Protein AF-R9M9X1-F1 (afdb_monomer_lite)

Structure (mmCIF, N/CA/C/O backbone):
data_AF-R9M9X1-F1
#
_entry.id   AF-R9M9X1-F1
#
loop_
_atom_site.group_PDB
_atom_site.id
_atom_site.type_symbol
_atom_site.label_atom_id
_atom_site.label_alt_id
_atom_site.label_comp_id
_atom_site.label_asym_id
_atom_site.label_entity_id
_atom_site.label_seq_id
_atom_site.pdbx_PDB_ins_code
_atom_site.Cartn_x
_atom_site.Cartn_y
_atom_site.Cartn_z
_atom_site.occupancy
_atom_site.B_iso_or_equiv
_atom_site.auth_seq_id
_atom_site.auth_comp_id
_atom_site.auth_asym_id
_atom_site.auth_atom_id
_atom_site.pdbx_PDB_model_num
ATOM 1 N N . MET A 1 1 ? -20.489 19.325 13.858 1.00 59.62 1 MET A N 1
ATOM 2 C CA . MET A 1 1 ? -19.144 18.899 13.425 1.00 59.62 1 MET A CA 1
ATOM 3 C C . MET A 1 1 ? -18.858 19.552 12.095 1.00 59.62 1 MET A C 1
ATOM 5 O O . MET A 1 1 ? -19.660 19.401 11.181 1.00 59.62 1 MET A O 1
ATOM 9 N N . GLU A 1 2 ? -17.776 20.316 12.017 1.00 67.81 2 GLU A N 1
ATOM 10 C CA . GLU A 1 2 ? -17.268 20.846 10.753 1.00 67.81 2 GLU A CA 1
ATOM 11 C C . GLU A 1 2 ? -16.714 19.679 9.925 1.00 67.81 2 GLU A C 1
ATOM 13 O O . GLU A 1 2 ? -16.041 18.799 10.469 1.00 67.81 2 GLU A O 1
ATOM 18 N N . LYS A 1 3 ? -17.089 19.607 8.645 1.00 74.56 3 LYS A N 1
ATOM 19 C CA . LYS A 1 3 ? -16.650 18.543 7.739 1.00 74.56 3 LYS A CA 1
ATOM 20 C C . LYS A 1 3 ? -15.363 18.997 7.070 1.00 74.56 3 LYS A C 1
ATOM 22 O O . LYS A 1 3 ? -15.379 19.964 6.313 1.00 74.56 3 LYS A O 1
ATOM 27 N N . HIS A 1 4 ? -14.284 18.279 7.324 1.00 80.44 4 HIS A N 1
ATOM 28 C CA . HIS A 1 4 ? -13.005 18.515 6.680 1.00 80.44 4 HIS A CA 1
ATOM 29 C C . HIS A 1 4 ? -12.882 17.590 5.469 1.00 80.44 4 HIS A C 1
ATOM 31 O O . HIS A 1 4 ? -13.243 16.415 5.526 1.00 80.44 4 HIS A O 1
ATOM 37 N N . SER A 1 5 ? -12.401 18.118 4.346 1.00 84.38 5 SER A N 1
ATOM 38 C CA . SER A 1 5 ? -12.139 17.285 3.174 1.00 84.38 5 SER A CA 1
ATOM 39 C C . SER A 1 5 ? -10.801 16.581 3.355 1.00 84.38 5 SER A C 1
ATOM 41 O O . SER A 1 5 ? -9.765 17.239 3.345 1.00 84.38 5 SER A O 1
ATOM 43 N N . ILE A 1 6 ? -10.823 15.255 3.476 1.00 92.06 6 ILE A N 1
ATOM 44 C CA . ILE A 1 6 ? -9.604 14.443 3.463 1.00 92.06 6 ILE A CA 1
ATOM 45 C C . ILE A 1 6 ? -9.018 14.493 2.051 1.00 92.06 6 ILE A C 1
ATOM 47 O O . ILE A 1 6 ? -9.713 14.215 1.070 1.00 92.06 6 ILE A O 1
ATOM 51 N N . ILE A 1 7 ? -7.748 14.866 1.942 1.00 94.94 7 ILE A N 1
ATOM 52 C CA . ILE A 1 7 ? -7.011 14.882 0.683 1.00 94.94 7 ILE A CA 1
ATOM 53 C C . ILE A 1 7 ? -6.526 13.458 0.427 1.00 94.94 7 ILE A C 1
ATOM 55 O O . ILE A 1 7 ? -5.847 12.862 1.264 1.00 94.94 7 ILE A O 1
ATOM 59 N N . ILE A 1 8 ? -6.879 12.914 -0.734 1.00 96.00 8 ILE A N 1
ATOM 60 C CA . ILE A 1 8 ? -6.506 11.565 -1.161 1.00 96.00 8 ILE A CA 1
ATOM 61 C C . ILE A 1 8 ? -5.932 11.598 -2.585 1.00 96.00 8 ILE A C 1
ATOM 63 O O . ILE A 1 8 ? -6.288 12.500 -3.352 1.00 96.00 8 ILE A O 1
ATOM 67 N N . PRO A 1 9 ? -5.101 10.616 -2.983 1.00 95.69 9 PRO A N 1
ATOM 68 C CA . PRO A 1 9 ? -4.742 10.422 -4.382 1.00 95.69 9 PRO A CA 1
ATOM 69 C C . PRO A 1 9 ? -5.995 10.302 -5.259 1.00 95.69 9 PRO A C 1
ATOM 71 O O . PRO A 1 9 ? -6.902 9.513 -4.968 1.00 95.69 9 PRO A O 1
ATOM 74 N N . LYS A 1 10 ? -6.066 11.085 -6.340 1.00 94.19 10 LYS A N 1
ATOM 75 C CA . LYS A 1 10 ? -7.182 10.999 -7.294 1.00 94.19 10 LYS A CA 1
ATOM 76 C C . LYS A 1 10 ? -7.096 9.683 -8.068 1.00 94.19 10 LYS A C 1
ATOM 78 O O . LYS A 1 10 ? -6.011 9.269 -8.466 1.00 94.19 10 LYS A O 1
ATOM 83 N N . ASN A 1 11 ? -8.246 9.066 -8.337 1.00 93.38 11 ASN A N 1
ATOM 84 C CA . ASN A 1 11 ? -8.324 7.909 -9.226 1.00 93.38 11 ASN A CA 1
ATOM 85 C C . ASN A 1 11 ? -8.245 8.362 -10.692 1.00 93.38 11 ASN A C 1
ATOM 87 O O . ASN A 1 11 ? -9.257 8.450 -11.384 1.00 93.38 11 ASN A O 1
ATOM 91 N N . ASP A 1 12 ? -7.043 8.707 -11.142 1.00 88.88 12 ASP A N 1
ATOM 92 C CA . ASP A 1 12 ? -6.764 9.024 -12.540 1.00 88.88 12 ASP A CA 1
ATOM 93 C C . ASP A 1 12 ? -6.192 7.777 -13.222 1.00 88.88 12 ASP A C 1
ATOM 95 O O . ASP A 1 12 ? -5.155 7.263 -12.806 1.00 88.88 12 ASP A O 1
ATOM 99 N N . SER A 1 13 ? -6.904 7.230 -14.208 1.00 84.38 13 SER A N 1
ATOM 100 C CA . SER A 1 13 ? -6.489 6.042 -14.971 1.00 84.38 13 SER A CA 1
ATOM 101 C C . SER A 1 13 ? -5.720 6.376 -16.250 1.00 84.38 13 SER A C 1
ATOM 103 O O . SER A 1 13 ? -5.459 5.484 -17.053 1.00 84.38 13 SER A O 1
ATOM 105 N N . SER A 1 14 ? -5.415 7.652 -16.485 1.00 89.38 14 SER A N 1
ATOM 106 C CA . SER A 1 14 ? -4.590 8.096 -17.606 1.00 89.38 14 SER A CA 1
ATOM 107 C C . SER A 1 14 ? -3.099 8.028 -17.268 1.00 89.38 14 SER A C 1
ATOM 109 O O . SER A 1 14 ? -2.703 7.754 -16.136 1.00 89.38 14 SER A O 1
ATOM 111 N N . GLU A 1 15 ? -2.249 8.366 -18.239 1.00 85.50 15 GLU A N 1
ATOM 112 C CA . GLU A 1 15 ? -0.800 8.490 -18.024 1.00 85.50 15 GLU A CA 1
ATOM 113 C C . GLU A 1 15 ? -0.420 9.586 -17.003 1.00 85.50 15 GLU A C 1
ATOM 115 O O . GLU A 1 15 ? 0.727 9.649 -16.561 1.00 85.50 15 GLU A O 1
ATOM 120 N N . ARG A 1 16 ? -1.375 10.437 -16.595 1.00 90.50 16 ARG A N 1
ATOM 121 C CA . ARG A 1 16 ? -1.182 11.518 -15.616 1.00 90.50 16 ARG A CA 1
ATOM 122 C C . ARG A 1 16 ? -1.380 11.083 -14.164 1.00 90.50 16 ARG A C 1
ATOM 124 O O . ARG A 1 16 ? -1.256 11.913 -13.266 1.00 90.50 16 ARG A O 1
ATOM 131 N N . TRP A 1 17 ? -1.644 9.802 -13.896 1.00 94.25 17 TRP A N 1
ATOM 132 C CA . TRP A 1 17 ? -1.888 9.310 -12.534 1.00 94.25 17 TRP A CA 1
ATOM 133 C C . TRP A 1 17 ? -0.778 9.670 -11.544 1.00 94.25 17 TRP A C 1
ATOM 135 O O . TRP A 1 17 ? -1.048 9.970 -10.383 1.00 94.25 17 TRP A O 1
ATOM 145 N N . ILE A 1 18 ? 0.472 9.681 -12.007 1.00 94.88 18 ILE A N 1
ATOM 146 C CA . ILE A 1 18 ? 1.620 10.024 -11.173 1.00 94.88 18 ILE A CA 1
ATOM 147 C C . ILE A 1 18 ? 1.668 11.519 -10.855 1.00 94.88 18 ILE A C 1
ATOM 149 O O . ILE A 1 18 ? 2.062 11.879 -9.756 1.00 94.88 18 ILE A O 1
ATOM 153 N N . GLU A 1 19 ? 1.200 12.386 -11.758 1.00 95.25 19 GLU A N 1
ATOM 154 C CA . GLU A 1 19 ? 1.041 13.819 -11.480 1.00 95.25 19 GLU A CA 1
ATOM 155 C C . GLU A 1 19 ? -0.046 14.025 -10.421 1.00 95.25 19 GLU A C 1
ATOM 157 O O . GLU A 1 19 ? 0.137 14.788 -9.479 1.00 95.25 19 GLU A O 1
ATOM 162 N N . ALA A 1 20 ? -1.157 13.289 -10.520 1.00 95.12 20 ALA A N 1
ATOM 163 C CA . ALA A 1 20 ? -2.209 13.318 -9.507 1.00 95.12 20 ALA A CA 1
ATOM 164 C C . ALA A 1 20 ? -1.729 12.790 -8.139 1.00 95.12 20 ALA A C 1
ATOM 166 O O . ALA A 1 20 ? -2.169 13.275 -7.093 1.00 95.12 20 ALA A O 1
ATOM 167 N N . LEU A 1 21 ? -0.818 11.813 -8.133 1.00 96.56 21 LEU A N 1
ATOM 168 C CA . LEU A 1 21 ? -0.158 11.346 -6.917 1.00 96.56 21 LEU A CA 1
ATOM 169 C C . LEU A 1 21 ? 0.807 12.404 -6.356 1.00 96.56 21 LEU A C 1
ATOM 171 O O . LEU A 1 21 ? 0.802 12.655 -5.153 1.00 96.56 21 LEU A O 1
ATOM 175 N N . GLU A 1 22 ? 1.593 13.058 -7.211 1.00 95.81 22 GLU A N 1
ATOM 176 C CA . GLU A 1 22 ? 2.472 14.171 -6.832 1.00 95.81 22 GLU A CA 1
ATOM 177 C C . GLU A 1 22 ? 1.682 15.355 -6.265 1.00 95.81 22 GLU A C 1
ATOM 179 O O . GLU A 1 22 ? 2.122 15.950 -5.286 1.00 95.81 22 GLU A O 1
ATOM 184 N N . GLU A 1 23 ? 0.499 15.666 -6.805 1.00 96.06 23 GLU A N 1
ATOM 185 C CA . GLU A 1 23 ? -0.409 16.670 -6.236 1.00 96.06 23 GLU A CA 1
ATOM 186 C C . GLU A 1 23 ? -0.769 16.316 -4.784 1.00 96.06 23 GLU A C 1
ATOM 188 O O . GLU A 1 23 ? -0.593 17.149 -3.894 1.00 96.06 23 GLU A O 1
ATOM 193 N N . PHE A 1 24 ? -1.186 15.073 -4.516 1.00 96.62 24 PHE A N 1
ATOM 194 C CA . PHE A 1 24 ? -1.463 14.602 -3.152 1.00 96.62 24 PHE A CA 1
ATOM 195 C C . PHE A 1 24 ? -0.236 14.734 -2.231 1.00 96.62 24 PHE A C 1
ATOM 197 O O . PHE A 1 24 ? -0.345 15.277 -1.127 1.00 96.62 24 PHE A O 1
ATOM 204 N N . ILE A 1 25 ? 0.935 14.275 -2.684 1.00 95.75 25 ILE A N 1
ATOM 205 C CA . ILE A 1 25 ? 2.168 14.340 -1.888 1.00 95.75 25 ILE A CA 1
ATOM 206 C C . ILE A 1 25 ? 2.563 15.801 -1.646 1.00 95.75 25 ILE A C 1
ATOM 208 O O . ILE A 1 25 ? 2.907 16.156 -0.531 1.00 95.75 25 ILE A O 1
ATOM 212 N N . SER A 1 26 ? 2.431 16.693 -2.627 1.00 95.25 26 SER A N 1
ATOM 213 C CA . SER A 1 26 ? 2.775 18.112 -2.462 1.00 95.25 26 SER A CA 1
ATOM 214 C C . SER A 1 26 ? 1.931 18.825 -1.401 1.00 95.25 26 SER A C 1
ATOM 216 O O . SER A 1 26 ? 2.402 19.765 -0.764 1.00 95.25 26 SER A O 1
ATOM 218 N N . MET A 1 27 ? 0.697 18.362 -1.185 1.00 94.44 27 MET A N 1
ATOM 219 C CA . MET A 1 27 ? -0.204 18.919 -0.178 1.00 94.44 27 MET A CA 1
ATOM 220 C C . MET A 1 27 ? 0.057 18.366 1.228 1.00 94.44 27 MET A C 1
ATOM 222 O O . MET A 1 27 ? -0.388 18.976 2.198 1.00 94.44 27 MET A O 1
ATOM 226 N N . THR A 1 28 ? 0.736 17.222 1.352 1.00 92.88 28 THR A N 1
ATOM 227 C CA . THR A 1 28 ? 0.898 16.501 2.629 1.00 92.88 28 THR A CA 1
ATOM 228 C C . THR A 1 28 ? 2.348 16.391 3.094 1.00 92.88 28 THR A C 1
ATOM 230 O O . THR A 1 28 ? 2.602 16.466 4.292 1.00 92.88 28 THR A O 1
ATOM 233 N N . GLU A 1 29 ? 3.287 16.254 2.158 1.00 92.56 29 GLU A N 1
ATOM 234 C CA . GLU A 1 29 ? 4.732 16.179 2.362 1.00 92.56 29 GLU A CA 1
ATOM 235 C C . GLU A 1 29 ? 5.513 16.739 1.146 1.00 92.56 29 GLU A C 1
ATOM 237 O O . GLU A 1 29 ? 6.124 15.991 0.374 1.00 92.56 29 GLU A O 1
ATOM 242 N N . PRO A 1 30 ? 5.531 18.069 0.939 1.00 91.19 30 PRO A N 1
ATOM 243 C CA . PRO A 1 30 ? 6.174 18.673 -0.231 1.00 91.19 30 PRO A CA 1
ATOM 244 C C . PRO A 1 30 ? 7.692 18.459 -0.285 1.00 91.19 30 PRO A C 1
ATOM 246 O O . PRO A 1 30 ? 8.263 18.397 -1.373 1.00 91.19 30 PRO A O 1
ATOM 249 N N . GLU A 1 31 ? 8.359 18.341 0.866 1.00 91.75 31 GLU A N 1
ATOM 250 C CA . GLU A 1 31 ? 9.814 18.160 0.936 1.00 91.75 31 GLU A CA 1
ATOM 251 C C . GLU A 1 31 ? 10.264 16.822 0.336 1.00 91.75 31 GLU A C 1
ATOM 253 O O . GLU A 1 31 ? 11.318 16.762 -0.298 1.00 91.75 31 GLU A O 1
ATOM 258 N N . TRP A 1 32 ? 9.436 15.774 0.431 1.00 90.75 32 TRP A N 1
ATOM 259 C CA . TRP A 1 32 ? 9.752 14.453 -0.123 1.00 90.75 32 TRP A CA 1
ATOM 260 C C . TRP A 1 32 ? 9.929 14.484 -1.651 1.00 90.75 32 TRP A C 1
ATOM 262 O O . TRP A 1 32 ? 10.756 13.756 -2.199 1.00 90.75 32 TRP A O 1
ATOM 272 N N . LEU A 1 33 ? 9.216 15.376 -2.352 1.00 90.44 33 LEU A N 1
ATOM 273 C CA . LEU A 1 33 ? 9.312 15.514 -3.811 1.00 90.44 33 LEU A CA 1
ATOM 274 C C . LEU A 1 33 ? 10.545 16.298 -4.282 1.00 90.44 33 LEU A C 1
ATOM 276 O O . LEU A 1 33 ? 10.960 16.126 -5.428 1.00 90.44 33 LEU A O 1
ATOM 280 N N . GLN A 1 34 ? 11.152 17.142 -3.440 1.00 87.31 34 GLN A N 1
ATOM 281 C CA . GLN A 1 34 ? 12.202 18.084 -3.867 1.00 87.31 34 GLN A CA 1
ATOM 282 C C . GLN A 1 34 ? 13.476 17.397 -4.388 1.00 87.31 34 GLN A C 1
ATOM 284 O O . GLN A 1 34 ? 14.236 17.995 -5.150 1.00 87.31 34 GLN A O 1
ATOM 289 N N . GLY A 1 35 ? 13.706 16.139 -4.005 1.00 78.44 35 GLY A N 1
ATOM 290 C CA . GLY A 1 35 ? 14.851 15.341 -4.444 1.00 78.44 35 GLY A CA 1
ATOM 291 C C . GLY A 1 35 ? 14.579 14.414 -5.629 1.00 78.44 35 GLY A C 1
ATOM 292 O O . GLY A 1 35 ? 15.527 13.816 -6.135 1.00 78.44 35 GLY A O 1
ATOM 293 N N . MET A 1 36 ? 13.325 14.276 -6.074 1.00 88.88 36 MET A N 1
ATOM 294 C CA . MET A 1 36 ? 12.939 13.214 -7.004 1.00 88.88 36 MET A CA 1
ATOM 295 C C . MET A 1 36 ? 13.385 13.491 -8.443 1.00 88.88 36 MET A C 1
ATOM 297 O O . MET A 1 36 ? 13.198 14.586 -8.976 1.00 88.88 36 MET A O 1
ATOM 301 N N . LYS A 1 37 ? 13.963 12.474 -9.096 1.00 92.69 37 LYS A N 1
ATOM 302 C CA . LYS A 1 37 ? 14.466 12.551 -10.470 1.00 92.69 37 LYS A CA 1
ATOM 303 C C . LYS A 1 37 ? 13.967 11.395 -11.321 1.00 92.69 37 LYS A C 1
ATOM 305 O O . LYS A 1 37 ? 13.976 10.242 -10.901 1.00 92.69 37 LYS A O 1
ATOM 310 N N . GLY A 1 38 ? 13.623 11.711 -12.561 1.00 95.00 38 GLY A N 1
ATOM 311 C CA . GLY A 1 38 ? 13.271 10.737 -13.583 1.00 95.00 38 GLY A CA 1
ATOM 312 C C . GLY A 1 38 ? 14.485 10.087 -14.237 1.00 95.00 38 GLY A C 1
ATOM 313 O O . GLY A 1 38 ? 15.541 10.709 -14.374 1.00 95.00 38 GLY A O 1
ATOM 314 N N . ALA A 1 39 ? 14.326 8.846 -14.687 1.00 95.44 39 ALA A N 1
ATOM 315 C CA . ALA A 1 39 ? 15.301 8.179 -15.534 1.00 95.44 39 ALA A CA 1
ATOM 316 C C . ALA A 1 39 ? 15.288 8.763 -16.955 1.00 95.44 39 ALA A C 1
ATOM 318 O O . ALA A 1 39 ? 14.258 9.208 -17.467 1.00 95.44 39 ALA A O 1
ATOM 319 N N . SER A 1 40 ? 16.440 8.731 -17.630 1.00 94.94 40 SER A N 1
ATOM 320 C CA . SER A 1 40 ? 16.534 9.221 -19.006 1.00 94.94 40 SER A CA 1
ATOM 321 C C . SER A 1 40 ? 15.779 8.312 -19.986 1.00 94.94 40 SER A C 1
ATOM 323 O O . SER A 1 40 ? 15.733 7.092 -19.814 1.00 94.94 40 SER A O 1
ATOM 325 N N . ALA A 1 41 ? 15.268 8.877 -21.085 1.00 92.94 41 ALA A N 1
ATOM 326 C CA . ALA A 1 41 ? 14.617 8.097 -22.144 1.00 92.94 41 ALA A CA 1
ATOM 327 C C . ALA A 1 41 ? 15.535 7.005 -22.733 1.00 92.94 41 ALA A C 1
ATOM 329 O O . ALA A 1 41 ? 15.074 5.916 -23.082 1.00 92.94 41 ALA A O 1
ATOM 330 N N . LYS A 1 42 ? 16.849 7.273 -22.802 1.00 93.62 42 LYS A N 1
ATOM 331 C CA . LYS A 1 42 ? 17.860 6.298 -23.237 1.00 93.62 42 LYS A CA 1
ATOM 332 C C . LYS A 1 42 ? 17.936 5.112 -22.271 1.00 93.62 42 LYS A C 1
ATOM 334 O O . LYS A 1 42 ? 17.947 3.973 -22.729 1.00 93.62 42 LYS A O 1
ATOM 339 N N . THR A 1 43 ? 17.958 5.381 -20.966 1.00 92.88 43 THR A N 1
ATOM 340 C CA . THR A 1 43 ? 17.982 4.355 -19.911 1.00 92.88 43 THR A CA 1
ATOM 341 C C . THR A 1 43 ? 16.723 3.495 -19.967 1.00 92.88 43 THR A C 1
ATOM 343 O O . THR A 1 43 ? 16.815 2.275 -20.027 1.00 92.88 43 THR A O 1
ATOM 346 N N . ILE A 1 44 ? 15.546 4.116 -20.068 1.00 91.81 44 ILE A N 1
ATOM 347 C CA . ILE A 1 44 ? 14.267 3.393 -20.156 1.00 91.81 44 ILE A CA 1
ATOM 348 C C . ILE A 1 44 ? 14.211 2.520 -21.413 1.00 91.81 44 ILE A C 1
ATOM 350 O O . ILE A 1 44 ? 13.778 1.373 -21.357 1.00 91.81 44 ILE A O 1
ATOM 354 N N . THR A 1 45 ? 14.704 3.022 -22.548 1.00 90.44 45 THR A N 1
ATOM 355 C CA . THR A 1 45 ? 14.792 2.227 -23.783 1.00 90.44 45 THR A CA 1
ATOM 356 C C . THR A 1 45 ? 15.708 1.013 -23.613 1.00 90.44 45 THR A C 1
ATOM 358 O O . THR A 1 45 ? 15.413 -0.050 -24.155 1.00 90.44 45 THR A O 1
ATOM 361 N N . ALA A 1 46 ? 16.812 1.150 -22.872 1.00 89.69 46 ALA A N 1
ATOM 362 C CA . ALA A 1 46 ? 17.699 0.031 -22.565 1.00 89.69 46 ALA A CA 1
ATOM 363 C C . ALA A 1 46 ? 17.006 -1.009 -21.670 1.00 89.69 46 ALA A C 1
ATOM 365 O O . ALA A 1 46 ? 17.029 -2.184 -22.013 1.00 89.69 46 ALA A O 1
ATOM 366 N N . ILE A 1 47 ? 16.304 -0.577 -20.615 1.00 89.06 47 ILE A N 1
ATOM 367 C CA . ILE A 1 47 ? 15.523 -1.459 -19.725 1.00 89.06 47 ILE A CA 1
ATOM 368 C C . ILE A 1 47 ? 14.502 -2.254 -20.533 1.00 89.06 47 ILE A C 1
ATOM 370 O O . ILE A 1 47 ? 14.446 -3.475 -20.439 1.00 89.06 47 ILE A O 1
ATOM 374 N N . LYS A 1 48 ? 13.734 -1.571 -21.390 1.00 86.94 48 LYS A N 1
ATOM 375 C CA . LYS A 1 48 ? 12.732 -2.227 -22.239 1.00 86.94 48 LYS A CA 1
ATOM 376 C C . LYS A 1 48 ? 13.352 -3.306 -23.122 1.00 86.94 48 LYS A C 1
ATOM 378 O O . LYS A 1 48 ? 12.742 -4.350 -23.264 1.00 86.94 48 LYS A O 1
ATOM 383 N N . LYS A 1 49 ? 14.557 -3.086 -23.662 1.00 84.50 49 LYS A N 1
ATOM 384 C CA . LYS A 1 49 ? 15.287 -4.095 -24.450 1.00 84.50 49 LYS A CA 1
ATOM 385 C C . LYS A 1 49 ? 15.810 -5.255 -23.603 1.00 84.50 49 LYS A C 1
ATOM 387 O O . LYS A 1 49 ? 15.754 -6.385 -24.063 1.00 84.50 49 LYS A O 1
ATOM 392 N N . CYS A 1 50 ? 16.326 -4.988 -22.403 1.00 81.94 50 CYS A N 1
ATOM 393 C CA . CYS A 1 50 ? 16.812 -6.029 -21.490 1.00 81.94 50 CYS A CA 1
ATOM 394 C C . CYS A 1 50 ? 15.702 -7.013 -21.104 1.00 81.94 50 CYS A C 1
ATOM 396 O O . CYS A 1 50 ? 15.961 -8.204 -20.973 1.00 81.94 50 CYS A O 1
ATOM 398 N N . TYR A 1 51 ? 14.474 -6.515 -20.970 1.00 77.62 51 TYR A N 1
ATOM 399 C CA . TYR A 1 51 ? 13.320 -7.292 -20.519 1.00 77.62 51 TYR A CA 1
ATOM 400 C C . TYR A 1 51 ? 12.346 -7.674 -21.647 1.00 77.62 51 TYR A C 1
ATOM 402 O O . TYR A 1 51 ? 11.252 -8.172 -21.382 1.00 77.62 51 TYR A O 1
ATOM 410 N N . ASP A 1 52 ? 12.754 -7.488 -22.907 1.00 74.38 52 ASP A N 1
ATOM 411 C CA . ASP A 1 52 ? 12.030 -7.921 -24.110 1.00 74.38 52 ASP A CA 1
ATOM 412 C C . ASP A 1 52 ? 12.353 -9.390 -24.434 1.00 74.38 52 ASP A C 1
ATOM 414 O O . ASP A 1 52 ? 13.070 -9.710 -25.382 1.00 74.38 52 ASP A O 1
ATOM 418 N N . LEU A 1 53 ? 11.854 -10.295 -23.589 1.00 61.50 53 LEU A N 1
ATOM 419 C CA . LEU A 1 53 ? 12.201 -11.723 -23.596 1.00 61.50 53 LEU A CA 1
ATOM 420 C C . LEU A 1 53 ? 11.822 -12.480 -24.880 1.00 61.50 53 LEU A C 1
ATOM 422 O O . LEU A 1 53 ? 12.414 -13.520 -25.160 1.00 61.50 53 LEU A O 1
ATOM 426 N N . ASN A 1 54 ? 10.871 -11.964 -25.667 1.00 59.09 54 ASN A N 1
ATOM 427 C CA . ASN A 1 54 ? 10.360 -12.617 -26.879 1.00 59.09 54 ASN A CA 1
ATOM 428 C C . ASN A 1 54 ? 10.533 -11.777 -28.160 1.00 59.09 54 ASN A C 1
ATOM 430 O O . ASN A 1 54 ? 10.105 -12.212 -29.230 1.00 59.09 54 ASN A O 1
ATOM 434 N N . GLY A 1 55 ? 11.141 -10.586 -28.080 1.00 53.81 55 GLY A N 1
ATOM 435 C CA . GLY A 1 55 ? 11.298 -9.674 -29.221 1.00 53.81 55 GLY A CA 1
ATOM 436 C C . GLY A 1 55 ? 9.983 -9.071 -29.735 1.00 53.81 55 GLY A C 1
ATOM 437 O O . GLY A 1 55 ? 9.937 -8.579 -30.865 1.00 53.81 55 GLY A O 1
ATOM 438 N N . ASP A 1 56 ? 8.911 -9.136 -28.939 1.00 52.94 56 ASP A N 1
ATOM 439 C CA . ASP A 1 56 ? 7.587 -8.584 -29.250 1.00 52.94 56 ASP A CA 1
ATOM 440 C C . ASP A 1 56 ? 7.365 -7.188 -28.633 1.00 52.94 56 ASP A C 1
ATOM 442 O O . ASP A 1 56 ? 6.326 -6.558 -28.860 1.00 52.94 56 ASP A O 1
ATOM 446 N N . GLY A 1 57 ? 8.357 -6.670 -27.895 1.00 49.94 57 GLY A N 1
ATOM 447 C CA . GLY A 1 57 ? 8.383 -5.314 -27.356 1.00 49.94 57 GLY A CA 1
ATOM 448 C C . GLY A 1 57 ? 7.432 -5.077 -26.183 1.00 49.94 57 GLY A C 1
ATOM 449 O O . GLY A 1 57 ? 7.256 -3.925 -25.768 1.00 49.94 57 GLY A O 1
ATOM 450 N N . LYS A 1 58 ? 6.807 -6.126 -25.638 1.00 55.41 58 LYS A N 1
ATOM 451 C CA . LYS A 1 58 ? 5.932 -6.030 -24.466 1.00 55.41 58 LYS A CA 1
ATOM 452 C C . LYS A 1 58 ? 6.644 -6.620 -23.262 1.00 55.41 58 LYS A C 1
ATOM 454 O O . LYS A 1 58 ? 7.075 -7.761 -23.342 1.00 55.41 58 LYS A O 1
ATOM 459 N N . ARG A 1 59 ? 6.682 -5.866 -22.151 1.00 65.88 59 ARG A N 1
ATOM 460 C CA . ARG A 1 59 ? 6.507 -6.373 -20.763 1.00 65.88 59 ARG A CA 1
ATOM 461 C C . ARG A 1 59 ? 6.943 -5.418 -19.653 1.00 65.88 59 ARG A C 1
ATOM 463 O O . ARG A 1 59 ? 6.750 -5.767 -18.500 1.00 65.88 59 ARG A O 1
ATOM 470 N N . LEU A 1 60 ? 7.447 -4.212 -19.932 1.00 80.62 60 LEU A N 1
ATOM 471 C CA . LEU A 1 60 ? 7.477 -3.186 -18.882 1.00 80.62 60 LEU A CA 1
ATOM 472 C C . LEU A 1 60 ? 6.052 -2.643 -18.693 1.00 80.62 60 LEU A C 1
ATOM 474 O O . LEU A 1 60 ? 5.524 -2.066 -19.650 1.00 80.62 60 LEU A O 1
ATOM 478 N N . PRO A 1 61 ? 5.402 -2.822 -17.528 1.00 83.75 61 PRO A N 1
ATOM 479 C CA . PRO A 1 61 ? 4.051 -2.310 -17.341 1.00 83.75 61 PRO A CA 1
ATOM 480 C C . P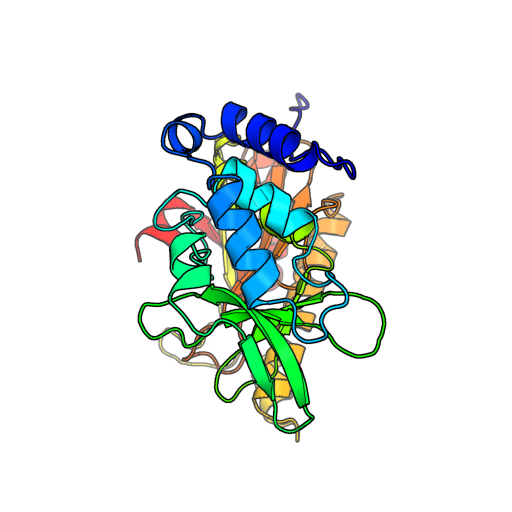RO A 1 61 ? 4.025 -0.789 -17.497 1.00 83.75 61 PRO A C 1
ATOM 482 O O . PRO A 1 61 ? 4.936 -0.102 -17.031 1.00 83.75 61 PRO A O 1
ATOM 485 N N . VAL A 1 62 ? 2.982 -0.263 -18.145 1.00 86.50 62 VAL A N 1
ATOM 486 C CA . VAL A 1 62 ? 2.871 1.169 -18.480 1.00 86.50 62 VAL A CA 1
ATOM 487 C C . VAL A 1 62 ? 3.015 2.040 -17.230 1.00 86.50 62 VAL A C 1
ATOM 489 O O . VAL A 1 62 ? 3.793 2.992 -17.233 1.00 86.50 62 VAL A O 1
ATOM 492 N N . ASP A 1 63 ? 2.357 1.661 -16.132 1.00 89.19 63 ASP A N 1
ATOM 493 C CA . ASP A 1 63 ? 2.464 2.367 -14.851 1.00 89.19 63 ASP A CA 1
ATOM 494 C C . ASP A 1 63 ? 3.901 2.389 -14.317 1.00 89.19 63 ASP A C 1
ATOM 496 O O . ASP A 1 63 ? 4.373 3.410 -13.819 1.00 89.19 63 ASP A O 1
ATOM 500 N N . TYR A 1 64 ? 4.639 1.290 -14.463 1.00 90.56 64 TYR A N 1
ATOM 501 C CA . TYR A 1 64 ? 6.027 1.247 -14.021 1.00 90.56 64 TYR A CA 1
ATOM 502 C C . TYR A 1 64 ? 6.948 2.062 -14.937 1.00 90.56 64 TYR A C 1
ATOM 504 O O . TYR A 1 64 ? 7.846 2.749 -14.455 1.00 90.56 64 TYR A O 1
ATOM 512 N N . GLU A 1 65 ? 6.701 2.078 -16.251 1.00 91.19 65 GLU A N 1
ATOM 513 C CA . GLU A 1 65 ? 7.419 2.966 -17.173 1.00 91.19 65 GLU A CA 1
ATOM 514 C C . GLU A 1 65 ? 7.212 4.444 -16.806 1.00 91.19 65 GLU A C 1
ATOM 516 O O . GLU A 1 65 ? 8.176 5.215 -16.772 1.00 91.19 65 GLU A O 1
ATOM 521 N N . ILE A 1 66 ? 5.973 4.835 -16.491 1.00 93.19 66 ILE A N 1
ATOM 522 C CA . ILE A 1 66 ? 5.630 6.186 -16.026 1.00 93.19 66 ILE A CA 1
ATOM 523 C C . ILE A 1 66 ? 6.389 6.514 -14.734 1.00 93.19 66 ILE A C 1
ATOM 525 O O . ILE A 1 66 ? 7.026 7.567 -14.644 1.00 93.19 66 ILE A O 1
ATOM 529 N N . PHE A 1 67 ? 6.403 5.594 -13.770 1.00 94.31 67 PHE A N 1
ATOM 530 C CA . PHE A 1 67 ? 7.188 5.741 -12.545 1.00 94.31 67 PHE A CA 1
ATOM 531 C C . PHE A 1 67 ? 8.680 5.925 -12.822 1.00 94.31 67 PHE A C 1
ATOM 533 O O . PHE A 1 67 ? 9.287 6.854 -12.287 1.00 94.31 67 PHE A O 1
ATOM 540 N N . LEU A 1 68 ? 9.279 5.126 -13.711 1.00 94.19 68 LEU A N 1
ATOM 541 C CA . LEU A 1 68 ? 10.693 5.277 -14.050 1.00 94.19 68 LEU A CA 1
ATOM 542 C C . LEU A 1 68 ? 10.986 6.652 -14.665 1.00 94.19 68 LEU A C 1
ATOM 544 O O . LEU A 1 68 ? 11.978 7.286 -14.303 1.00 94.19 68 LEU A O 1
ATOM 548 N N . ARG A 1 69 ? 10.105 7.153 -15.541 1.00 94.12 69 ARG A N 1
ATOM 549 C CA . ARG A 1 69 ? 10.228 8.490 -16.155 1.00 94.12 69 ARG A CA 1
ATOM 550 C C . ARG A 1 69 ? 10.145 9.628 -15.147 1.00 94.12 69 ARG A C 1
ATOM 552 O O . ARG A 1 69 ? 10.728 10.677 -15.403 1.00 94.12 69 ARG A O 1
ATOM 559 N N . ARG A 1 70 ? 9.413 9.460 -14.044 1.00 93.31 70 ARG A N 1
ATOM 560 C CA . ARG A 1 70 ? 9.218 10.519 -13.043 1.00 93.31 70 ARG A CA 1
ATOM 561 C C . ARG A 1 70 ? 10.189 10.417 -11.875 1.00 93.31 70 ARG A C 1
ATOM 563 O O . ARG A 1 70 ? 10.787 11.428 -11.522 1.00 93.31 70 ARG A O 1
ATOM 570 N N . TRP A 1 71 ? 10.370 9.225 -11.307 1.00 94.12 71 TRP A N 1
ATOM 571 C CA . TRP A 1 71 ? 11.087 9.012 -10.041 1.00 94.12 71 TRP A CA 1
ATOM 572 C C . TRP A 1 71 ? 12.208 7.957 -10.113 1.00 94.12 71 TRP A C 1
ATOM 574 O O . TRP A 1 71 ? 13.028 7.878 -9.197 1.00 94.12 71 TRP A O 1
ATOM 584 N N . GLY A 1 72 ? 12.295 7.168 -11.190 1.00 92.12 72 GLY A N 1
ATOM 585 C CA . GLY A 1 72 ? 13.258 6.060 -11.304 1.00 92.12 72 GLY A CA 1
ATOM 586 C C . GLY A 1 72 ? 14.713 6.450 -11.578 1.00 92.12 72 GLY A C 1
ATOM 587 O O . GLY A 1 72 ? 15.548 5.567 -11.744 1.00 92.12 72 GLY A O 1
ATOM 588 N N . GLY A 1 73 ? 15.036 7.742 -11.662 1.00 90.12 73 GLY A N 1
ATOM 589 C CA . GLY A 1 73 ? 16.412 8.238 -11.790 1.00 90.12 73 GLY A CA 1
ATOM 590 C C . GLY A 1 73 ? 17.133 8.407 -10.449 1.00 90.12 73 GLY A C 1
ATOM 591 O O . GLY A 1 73 ? 18.324 8.707 -10.431 1.00 90.12 73 GLY A O 1
ATOM 592 N N . ASN A 1 74 ? 16.427 8.245 -9.330 1.00 82.69 74 ASN A N 1
ATOM 593 C CA . ASN A 1 74 ? 17.026 8.201 -7.997 1.00 82.69 74 ASN A CA 1
ATOM 594 C C . ASN A 1 74 ? 17.665 6.839 -7.727 1.00 82.69 74 ASN A C 1
ATOM 596 O O . ASN A 1 74 ? 17.187 5.840 -8.251 1.00 82.69 74 ASN A O 1
ATOM 600 N N . SER A 1 75 ? 18.673 6.777 -6.850 1.00 77.44 75 SER A N 1
ATOM 601 C CA . SER A 1 75 ? 19.328 5.515 -6.466 1.00 77.44 75 SER A CA 1
ATOM 602 C C . SER A 1 75 ? 18.365 4.495 -5.843 1.00 77.44 75 SER A C 1
ATOM 604 O O . SER A 1 75 ? 18.535 3.294 -6.037 1.00 77.44 75 SER A O 1
ATOM 606 N N . TYR A 1 76 ? 17.360 4.975 -5.111 1.00 76.94 76 TYR A N 1
ATOM 607 C CA . TYR A 1 76 ? 16.238 4.209 -4.576 1.00 76.94 76 TYR A CA 1
ATOM 608 C C . TYR A 1 76 ? 15.060 5.160 -4.343 1.00 76.94 76 TYR A C 1
ATOM 610 O O . TYR A 1 76 ? 15.254 6.352 -4.093 1.00 76.94 76 TYR A O 1
ATOM 618 N N . VAL A 1 77 ? 13.842 4.631 -4.416 1.00 87.12 77 VAL A N 1
ATOM 619 C CA . VAL A 1 77 ? 12.636 5.311 -3.928 1.00 87.12 77 VAL A CA 1
ATOM 620 C C . VAL A 1 77 ? 12.097 4.471 -2.782 1.00 87.12 77 VAL A C 1
ATOM 622 O O . VAL A 1 77 ? 12.000 3.256 -2.910 1.00 87.12 77 VAL A O 1
ATOM 625 N N . SER A 1 78 ? 11.755 5.094 -1.663 1.00 86.69 78 SER A N 1
ATOM 626 C CA . SER A 1 78 ? 11.062 4.426 -0.566 1.00 86.69 78 SER A CA 1
ATOM 627 C C . SER A 1 78 ? 10.093 5.397 0.093 1.00 86.69 78 SER A C 1
ATOM 629 O O . SER A 1 78 ? 10.293 6.616 0.108 1.00 86.69 78 SER A O 1
ATOM 631 N N . PHE A 1 79 ? 9.007 4.839 0.608 1.00 87.12 79 PHE A N 1
ATOM 632 C CA . PHE A 1 79 ? 8.071 5.575 1.439 1.00 87.12 79 PHE A CA 1
ATOM 633 C C . PHE A 1 79 ? 8.382 5.252 2.895 1.00 87.12 79 PHE A C 1
ATOM 635 O O . PHE A 1 79 ? 8.468 4.068 3.221 1.00 87.12 79 PHE A O 1
ATOM 642 N N . PRO A 1 80 ? 8.555 6.264 3.755 1.00 79.19 80 PRO A N 1
ATOM 643 C CA . PRO A 1 80 ? 8.921 6.017 5.134 1.00 79.19 80 PRO A CA 1
ATOM 644 C C . PRO A 1 80 ? 7.750 5.409 5.915 1.00 79.19 80 PRO A C 1
ATOM 646 O O . PRO A 1 80 ? 6.582 5.547 5.540 1.00 79.19 80 PRO A O 1
ATOM 649 N N . ASP A 1 81 ? 8.105 4.803 7.047 1.00 68.38 81 ASP A N 1
ATOM 650 C CA . ASP A 1 81 ? 7.205 4.544 8.163 1.00 68.38 81 ASP A CA 1
ATOM 651 C C . ASP A 1 81 ? 6.040 3.573 7.931 1.00 68.38 81 ASP A C 1
ATOM 653 O O . ASP A 1 81 ? 4.888 3.820 8.317 1.00 68.38 81 ASP A O 1
ATOM 657 N N . LYS A 1 82 ? 6.362 2.440 7.321 1.00 68.06 82 LYS A N 1
ATOM 658 C CA . LYS A 1 82 ? 5.437 1.324 7.159 1.00 68.06 82 LYS A CA 1
ATOM 659 C C . LYS A 1 82 ? 5.990 0.072 7.808 1.00 68.06 82 LYS A C 1
ATOM 661 O O . LYS A 1 82 ? 7.212 -0.049 7.871 1.00 68.06 82 LYS A O 1
ATOM 666 N N . PRO A 1 83 ? 5.113 -0.866 8.196 1.00 57.53 83 PRO A N 1
ATOM 667 C CA . PRO A 1 83 ? 5.551 -2.192 8.617 1.00 57.53 83 PRO A CA 1
ATOM 668 C C . PRO A 1 83 ? 6.383 -2.863 7.519 1.00 57.53 83 PRO A C 1
ATOM 670 O O . PRO A 1 83 ? 7.494 -3.319 7.764 1.00 57.53 83 PRO A O 1
ATOM 673 N N . ILE A 1 84 ? 5.899 -2.807 6.270 1.00 67.31 84 ILE A N 1
ATOM 674 C CA . ILE A 1 84 ? 6.607 -3.329 5.096 1.00 67.31 84 ILE A CA 1
ATOM 675 C C . ILE A 1 84 ? 7.156 -2.159 4.284 1.00 67.31 84 ILE A C 1
ATOM 677 O O . ILE A 1 84 ? 6.450 -1.501 3.513 1.00 67.31 84 ILE A O 1
ATOM 681 N N . SER A 1 85 ? 8.441 -1.878 4.466 1.00 76.19 85 SER A N 1
ATOM 682 C CA . SER A 1 85 ? 9.139 -0.825 3.734 1.00 76.19 85 SER A CA 1
ATOM 683 C C . SER A 1 85 ? 9.822 -1.397 2.493 1.00 76.19 85 SER A C 1
ATOM 685 O O . SER A 1 85 ? 10.921 -1.930 2.584 1.00 76.19 85 SER A O 1
ATOM 687 N N . ILE A 1 86 ? 9.204 -1.248 1.318 1.00 84.50 86 ILE A N 1
ATOM 688 C CA . ILE A 1 86 ? 9.829 -1.623 0.041 1.00 84.50 86 ILE A CA 1
ATOM 689 C C . ILE A 1 86 ? 10.648 -0.458 -0.522 1.00 84.50 86 ILE A C 1
ATOM 691 O O . ILE A 1 86 ? 10.137 0.650 -0.724 1.00 84.50 86 ILE A O 1
ATOM 695 N N . ALA A 1 87 ? 11.912 -0.734 -0.836 1.00 87.94 87 ALA A N 1
ATOM 696 C CA . ALA A 1 87 ? 12.735 0.109 -1.686 1.00 87.94 87 ALA A CA 1
ATOM 697 C C . ALA A 1 87 ? 12.540 -0.293 -3.153 1.00 87.94 87 ALA A C 1
ATOM 699 O O . ALA A 1 87 ? 12.835 -1.420 -3.554 1.00 87.94 87 ALA A O 1
ATOM 700 N N . TYR A 1 88 ? 12.065 0.640 -3.972 1.00 90.44 88 TYR A N 1
ATOM 701 C CA . TYR A 1 88 ? 11.896 0.435 -5.407 1.00 90.44 88 TYR A CA 1
ATOM 702 C C . TYR A 1 88 ? 13.231 0.584 -6.128 1.00 90.44 88 TYR A C 1
ATOM 704 O O . TYR A 1 88 ? 14.011 1.506 -5.859 1.00 90.44 88 TYR A O 1
ATOM 712 N N . TYR A 1 89 ? 13.479 -0.312 -7.076 1.00 88.75 89 TYR A N 1
ATOM 713 C CA . TYR A 1 89 ? 14.687 -0.306 -7.879 1.00 88.75 89 TYR A CA 1
ATOM 714 C C . TYR A 1 89 ? 14.733 0.913 -8.795 1.00 88.75 89 TYR A C 1
ATOM 716 O O . TYR A 1 89 ? 13.769 1.262 -9.478 1.00 88.75 89 TYR A O 1
ATOM 724 N N . SER A 1 90 ? 15.897 1.557 -8.797 1.00 87.44 90 SER A N 1
ATOM 725 C CA . SER A 1 90 ? 16.241 2.584 -9.768 1.00 87.44 90 SER A CA 1
ATOM 726 C C . SER A 1 90 ? 16.341 1.995 -11.171 1.00 87.44 90 SER A C 1
ATOM 728 O O . SER A 1 90 ? 16.560 0.797 -11.355 1.00 87.44 90 SER A O 1
ATOM 730 N N . ALA A 1 91 ? 16.262 2.856 -12.180 1.00 90.62 91 ALA A N 1
ATOM 731 C CA . ALA A 1 91 ? 16.498 2.464 -13.561 1.00 90.62 91 ALA A CA 1
ATOM 732 C C . ALA A 1 91 ? 17.899 1.853 -13.761 1.00 90.62 91 ALA A C 1
ATOM 734 O O . ALA A 1 91 ? 18.054 0.911 -14.533 1.00 90.62 91 ALA A O 1
ATOM 735 N N . ASP A 1 92 ? 18.904 2.340 -13.030 1.00 87.81 92 ASP A N 1
ATOM 736 C CA . ASP A 1 92 ? 20.254 1.774 -13.073 1.00 87.81 92 ASP A CA 1
ATOM 737 C C . ASP A 1 92 ? 20.297 0.383 -12.418 1.00 87.81 92 ASP A C 1
ATOM 739 O O . ASP A 1 92 ? 20.878 -0.542 -12.986 1.00 87.81 92 ASP A O 1
ATOM 743 N N . ASN A 1 93 ? 19.617 0.179 -11.283 1.00 87.56 93 ASN A N 1
ATOM 744 C CA . ASN A 1 93 ? 19.497 -1.148 -10.665 1.00 87.56 93 ASN A CA 1
ATOM 745 C C . ASN A 1 93 ? 18.827 -2.140 -11.618 1.00 87.56 93 ASN A C 1
ATOM 747 O O . ASN A 1 93 ? 19.320 -3.253 -11.771 1.00 87.56 93 ASN A O 1
ATOM 751 N N . MET A 1 94 ? 17.771 -1.708 -12.310 1.00 88.19 94 MET A N 1
ATOM 752 C CA . MET A 1 94 ? 17.090 -2.504 -13.331 1.00 88.19 94 MET A CA 1
ATOM 753 C C . MET A 1 94 ? 17.990 -2.842 -14.531 1.00 88.19 94 MET A C 1
ATOM 755 O O . MET A 1 94 ? 17.646 -3.731 -15.291 1.00 88.19 94 MET A O 1
ATOM 759 N N . LEU A 1 95 ? 19.111 -2.157 -14.767 1.00 86.19 95 LEU A N 1
ATOM 760 C CA . LEU A 1 95 ? 20.049 -2.508 -15.847 1.00 86.19 95 LEU A CA 1
ATOM 761 C C . LEU A 1 95 ? 21.220 -3.373 -15.376 1.00 86.19 95 LEU A C 1
ATOM 763 O O . LEU A 1 95 ? 21.845 -4.053 -16.190 1.00 86.19 95 LEU A O 1
ATOM 767 N N . HIS A 1 96 ? 21.554 -3.304 -14.089 1.00 80.50 96 HIS A N 1
ATOM 768 C CA . HIS A 1 96 ? 22.747 -3.931 -13.524 1.00 80.50 96 HIS A CA 1
ATOM 769 C C . HIS A 1 96 ? 22.460 -5.183 -12.694 1.00 80.50 96 HIS A C 1
ATOM 771 O O . HIS A 1 96 ? 23.388 -5.949 -12.430 1.00 80.50 96 HIS A O 1
ATOM 777 N N . LYS A 1 97 ? 21.208 -5.401 -12.286 1.00 77.12 97 LYS A N 1
ATOM 778 C CA . LYS A 1 97 ? 20.761 -6.613 -11.599 1.00 77.12 97 LYS A CA 1
ATOM 779 C C . LYS A 1 97 ? 19.983 -7.511 -12.553 1.00 77.12 97 LYS A C 1
ATOM 781 O O . LYS A 1 97 ? 19.317 -7.027 -13.464 1.00 77.12 97 LYS A O 1
ATOM 786 N N . ASP A 1 98 ? 20.051 -8.814 -12.301 1.00 78.06 98 ASP A N 1
ATOM 787 C CA . ASP A 1 98 ? 19.110 -9.752 -12.898 1.00 78.06 98 ASP A CA 1
ATOM 788 C C . ASP A 1 98 ? 17.773 -9.619 -12.163 1.00 78.06 98 ASP A C 1
ATOM 790 O O . ASP A 1 98 ? 17.588 -10.151 -11.070 1.00 78.06 98 ASP A O 1
ATOM 794 N N . CYS A 1 99 ? 16.888 -8.786 -12.709 1.00 84.31 99 CYS A N 1
ATOM 795 C CA . CYS A 1 99 ? 15.557 -8.557 -12.152 1.00 84.31 99 CYS A CA 1
ATOM 796 C C . CYS A 1 99 ? 14.516 -9.524 -12.720 1.00 84.31 99 CYS A C 1
ATOM 798 O O . CYS A 1 99 ? 13.339 -9.387 -12.393 1.00 84.31 99 CYS A O 1
ATOM 800 N N . LEU A 1 100 ? 14.909 -10.459 -13.588 1.00 83.75 100 LEU A N 1
ATOM 801 C CA . LEU A 1 100 ? 14.006 -11.479 -14.095 1.00 83.75 100 LEU A CA 1
ATOM 802 C C . LEU A 1 100 ? 14.175 -12.762 -13.307 1.00 83.75 100 LEU A C 1
ATOM 804 O O . LEU A 1 100 ? 15.241 -13.367 -13.281 1.00 83.75 100 LEU A O 1
ATOM 808 N N . LEU A 1 101 ? 13.078 -13.210 -12.718 1.00 81.88 101 LEU A N 1
ATOM 809 C CA . LEU A 1 101 ? 13.024 -14.478 -12.016 1.00 81.88 101 LEU A CA 1
ATOM 810 C C . LEU A 1 101 ? 12.143 -15.440 -12.788 1.00 81.88 101 LEU A C 1
ATOM 812 O O . LEU A 1 101 ? 11.176 -15.049 -13.444 1.00 81.88 101 LEU A O 1
ATOM 816 N N . CYS A 1 102 ? 12.492 -16.713 -12.687 1.00 79.19 102 CYS A N 1
ATOM 817 C CA . CYS A 1 102 ? 11.753 -17.805 -13.280 1.00 79.19 102 CYS A CA 1
ATOM 818 C C . CYS A 1 102 ? 11.527 -18.857 -12.199 1.00 79.19 102 CYS A C 1
ATOM 820 O O . CYS A 1 102 ? 12.495 -19.331 -11.600 1.00 79.19 102 CYS A O 1
ATOM 822 N N . ASP A 1 103 ? 10.272 -19.215 -11.935 1.00 79.00 103 ASP A N 1
ATOM 823 C CA . ASP A 1 103 ? 9.984 -20.312 -11.012 1.00 79.00 103 ASP A CA 1
ATOM 824 C C . ASP A 1 103 ? 10.128 -21.687 -11.689 1.00 79.00 103 ASP A C 1
ATOM 826 O O . ASP A 1 103 ? 10.369 -21.814 -12.893 1.00 79.00 103 ASP A O 1
ATOM 830 N N . SER A 1 104 ? 9.970 -22.746 -10.890 1.00 75.19 104 SER A N 1
ATOM 831 C CA . SER A 1 104 ? 10.038 -24.141 -11.351 1.00 75.19 104 SER A CA 1
ATOM 832 C C . SER A 1 104 ? 8.976 -24.522 -12.395 1.00 75.19 104 SER A C 1
ATOM 834 O O . SER A 1 104 ? 9.126 -25.539 -13.071 1.00 75.19 104 SER A O 1
ATOM 836 N N . SER A 1 105 ? 7.923 -23.714 -12.541 1.00 72.94 105 SER A N 1
ATOM 837 C CA . SER A 1 105 ? 6.848 -23.882 -13.524 1.00 72.94 105 SER A CA 1
ATOM 838 C C . SER A 1 105 ? 7.045 -23.009 -14.771 1.00 72.94 105 SER A C 1
ATOM 840 O O . SER A 1 105 ? 6.150 -22.933 -15.609 1.00 72.94 105 SER A O 1
ATOM 842 N N . ASN A 1 106 ? 8.222 -22.390 -14.928 1.00 73.94 106 ASN A N 1
ATOM 843 C CA . ASN A 1 106 ? 8.554 -21.426 -15.979 1.00 73.94 106 ASN A CA 1
ATOM 844 C C . ASN A 1 106 ? 7.698 -20.147 -15.968 1.00 73.94 106 ASN A C 1
ATOM 846 O O . ASN A 1 106 ? 7.597 -19.467 -16.995 1.00 73.94 106 ASN A O 1
ATOM 850 N N . ASN A 1 107 ? 7.088 -19.793 -14.834 1.00 78.31 107 ASN A N 1
ATOM 851 C CA . ASN A 1 107 ? 6.455 -18.486 -14.708 1.00 78.31 107 ASN A CA 1
ATOM 852 C C . ASN A 1 107 ? 7.535 -17.421 -14.550 1.00 78.31 107 ASN A C 1
ATOM 854 O O . ASN A 1 107 ? 8.509 -17.611 -13.821 1.00 78.31 107 ASN A O 1
ATOM 858 N N . LEU A 1 108 ? 7.342 -16.303 -15.244 1.00 81.94 108 LEU A N 1
ATOM 859 C CA . LEU A 1 108 ? 8.290 -15.201 -15.278 1.00 81.94 108 LEU A CA 1
ATOM 860 C C . LEU A 1 108 ? 7.822 -14.071 -14.372 1.00 81.94 108 LEU A C 1
ATOM 862 O O . LEU A 1 108 ? 6.655 -13.670 -14.418 1.00 81.94 108 LEU A O 1
ATOM 866 N N . TYR A 1 109 ? 8.770 -13.505 -13.637 1.00 86.44 109 TYR A N 1
ATOM 867 C CA . TYR A 1 109 ? 8.550 -12.375 -12.750 1.00 86.44 109 TYR A CA 1
ATOM 868 C C . TYR A 1 109 ? 9.572 -11.279 -13.036 1.00 86.44 109 TYR A C 1
ATOM 870 O O . TYR A 1 109 ? 10.745 -11.572 -13.257 1.00 86.44 109 TYR A O 1
ATOM 878 N N . LEU A 1 110 ? 9.136 -10.018 -13.029 1.00 88.88 110 LEU A N 1
ATOM 879 C CA . LEU A 1 110 ? 10.030 -8.858 -13.076 1.00 88.88 110 LEU A CA 1
ATOM 880 C C . LEU A 1 110 ? 10.058 -8.188 -11.707 1.00 88.88 110 LEU A C 1
ATOM 882 O O . LEU A 1 110 ? 9.096 -7.520 -11.330 1.00 88.88 110 LEU A O 1
ATOM 886 N N . THR A 1 111 ? 11.163 -8.341 -10.989 1.00 90.31 111 THR A N 1
ATOM 887 C CA . THR A 1 111 ? 11.390 -7.714 -9.688 1.00 90.31 111 THR A CA 1
ATOM 888 C C . THR A 1 111 ? 11.674 -6.228 -9.838 1.00 90.31 111 THR A C 1
ATOM 890 O O . THR A 1 111 ? 12.528 -5.808 -10.615 1.00 90.31 111 THR A O 1
ATOM 893 N N . ILE A 1 112 ? 10.955 -5.424 -9.063 1.00 91.31 112 ILE A N 1
ATOM 894 C CA . ILE A 1 112 ? 10.982 -3.960 -9.121 1.00 91.31 112 ILE A CA 1
ATOM 895 C C . ILE A 1 112 ? 11.310 -3.302 -7.780 1.00 91.31 112 ILE A C 1
ATOM 897 O O . ILE A 1 112 ? 11.372 -2.073 -7.703 1.00 91.31 112 ILE A O 1
ATOM 901 N N . GLY A 1 113 ? 11.498 -4.088 -6.723 1.00 90.44 113 GLY A N 1
ATOM 902 C CA . GLY A 1 113 ? 11.858 -3.604 -5.397 1.00 90.44 113 GLY A CA 1
ATOM 903 C C . GLY A 1 113 ? 12.022 -4.731 -4.384 1.00 90.44 113 GLY A C 1
ATOM 904 O O . GLY A 1 113 ? 11.672 -5.878 -4.662 1.00 90.44 113 GLY A O 1
ATOM 905 N N . SER A 1 114 ? 12.550 -4.401 -3.210 1.00 87.81 114 SER A N 1
ATOM 906 C CA . SER A 1 114 ? 12.748 -5.344 -2.101 1.00 87.81 114 SER A CA 1
ATOM 907 C C . SER A 1 114 ? 12.720 -4.649 -0.735 1.00 87.81 114 SER A C 1
ATOM 909 O O . SER A 1 114 ? 12.855 -3.425 -0.666 1.00 87.81 114 SER A O 1
ATOM 911 N N . GLN A 1 115 ? 12.521 -5.421 0.340 1.00 78.25 115 GLN A N 1
ATOM 912 C CA . GLN A 1 115 ? 12.459 -4.902 1.718 1.00 78.25 115 GLN A CA 1
ATOM 913 C C . GLN A 1 115 ? 13.847 -4.666 2.354 1.00 78.25 115 GLN A C 1
ATOM 915 O O . GLN A 1 115 ? 13.986 -3.738 3.140 1.00 78.25 115 GLN A O 1
ATOM 920 N N . ASP A 1 116 ? 14.887 -5.423 1.966 1.00 63.94 116 ASP A N 1
ATOM 921 C CA . ASP A 1 116 ? 16.202 -5.418 2.640 1.00 63.94 116 ASP A CA 1
ATOM 922 C C . ASP A 1 116 ? 17.420 -5.541 1.702 1.00 63.94 116 ASP A C 1
ATOM 924 O O . ASP A 1 116 ? 17.299 -5.882 0.521 1.00 63.94 116 ASP A O 1
ATOM 928 N N . ILE A 1 117 ? 18.624 -5.315 2.263 1.00 49.56 117 ILE A N 1
ATOM 929 C CA . ILE A 1 117 ? 19.938 -5.493 1.601 1.00 49.56 117 ILE A CA 1
ATOM 930 C C . ILE A 1 117 ? 20.096 -6.920 1.052 1.00 49.56 117 ILE A C 1
ATOM 932 O O . ILE A 1 117 ? 20.612 -7.097 -0.057 1.00 49.56 117 ILE A O 1
ATOM 936 N N . ASP A 1 118 ? 19.589 -7.911 1.791 1.00 53.97 118 ASP A N 1
ATOM 937 C CA . ASP A 1 118 ? 19.657 -9.328 1.423 1.00 53.97 118 ASP A CA 1
ATOM 938 C C . ASP A 1 118 ? 18.591 -9.731 0.388 1.00 53.97 118 ASP A C 1
ATOM 940 O O . ASP A 1 118 ? 18.628 -10.843 -0.133 1.00 53.97 118 ASP A O 1
ATOM 944 N N . ASN A 1 119 ? 17.685 -8.812 0.016 1.00 62.28 119 ASN A N 1
ATOM 945 C CA . ASN A 1 119 ? 16.624 -9.005 -0.981 1.00 62.28 119 ASN A CA 1
ATOM 946 C C . ASN A 1 119 ? 15.780 -10.267 -0.733 1.00 62.28 119 ASN A C 1
ATOM 948 O O . ASN A 1 119 ? 15.433 -10.956 -1.695 1.00 62.28 119 ASN A O 1
ATOM 952 N N . SER A 1 120 ? 15.489 -10.574 0.535 1.00 74.81 120 SER A N 1
ATOM 953 C CA . SER A 1 120 ? 14.674 -11.727 0.921 1.00 74.81 120 SER A CA 1
ATOM 954 C C . SER A 1 120 ? 13.288 -11.616 0.292 1.00 74.81 120 SER A C 1
ATOM 956 O O . SER A 1 120 ? 12.932 -12.453 -0.528 1.00 74.81 120 SER A O 1
ATOM 958 N N . GLU A 1 121 ? 12.551 -10.546 0.582 1.00 85.25 121 GLU A N 1
ATOM 959 C CA . GLU A 1 121 ? 11.231 -10.309 -0.002 1.00 85.25 121 GLU A CA 1
ATOM 960 C C . GLU A 1 121 ? 11.303 -9.355 -1.196 1.00 85.25 121 GLU A C 1
ATOM 962 O O . GLU A 1 121 ? 11.920 -8.283 -1.135 1.00 85.25 121 GLU A O 1
ATOM 967 N N . GLN A 1 122 ? 10.684 -9.764 -2.304 1.00 89.31 122 GLN A N 1
ATOM 968 C CA . GLN A 1 122 ? 10.854 -9.134 -3.611 1.00 89.31 122 GLN A CA 1
ATOM 969 C C . GLN A 1 122 ? 9.510 -8.750 -4.220 1.00 89.31 122 GLN A C 1
ATOM 971 O O . GLN A 1 122 ? 8.696 -9.599 -4.586 1.00 89.31 122 GLN A O 1
ATOM 976 N N . LEU A 1 123 ? 9.298 -7.445 -4.380 1.00 91.75 123 LEU A N 1
ATOM 977 C CA . LEU A 1 123 ? 8.137 -6.904 -5.070 1.00 91.75 123 LEU A CA 1
ATOM 978 C C . LEU A 1 123 ? 8.323 -7.109 -6.573 1.00 91.75 123 LEU A C 1
ATOM 980 O O . LEU A 1 123 ? 9.269 -6.574 -7.155 1.00 91.75 123 LEU A O 1
ATOM 984 N N . SER A 1 124 ? 7.421 -7.855 -7.202 1.00 91.38 124 SER A N 1
ATOM 985 C CA . SER A 1 124 ? 7.570 -8.271 -8.595 1.00 91.38 124 SER A CA 1
ATOM 986 C C . SER A 1 124 ? 6.262 -8.180 -9.375 1.00 91.38 124 SER A C 1
ATOM 988 O O . SER A 1 124 ? 5.176 -8.392 -8.840 1.00 91.38 124 SER A O 1
ATOM 990 N N . PHE A 1 125 ? 6.363 -7.892 -10.670 1.00 89.88 125 PHE A N 1
ATOM 991 C CA . PHE A 1 125 ? 5.272 -8.131 -11.609 1.00 89.88 125 PHE A CA 1
ATOM 992 C C . PHE A 1 125 ? 5.250 -9.597 -12.004 1.00 89.88 125 PHE A C 1
ATOM 994 O O . PHE A 1 125 ? 6.279 -10.135 -12.408 1.00 89.88 125 PHE A O 1
ATOM 1001 N N . SER A 1 126 ? 4.077 -10.212 -11.925 1.00 86.19 126 SER A N 1
ATOM 1002 C CA . SER A 1 126 ? 3.852 -11.582 -12.368 1.00 86.19 126 SER A CA 1
ATOM 1003 C C . SER A 1 126 ? 3.311 -11.604 -13.798 1.00 86.19 126 SER A C 1
ATOM 1005 O O . SER A 1 126 ? 2.315 -10.939 -14.092 1.00 86.19 126 SER A O 1
ATOM 1007 N N . PHE A 1 127 ? 3.960 -12.359 -14.693 1.00 78.12 127 PHE A N 1
ATOM 1008 C CA . PHE A 1 127 ? 3.542 -12.533 -16.093 1.00 78.12 127 PHE A CA 1
ATOM 1009 C C . PHE A 1 127 ? 2.917 -13.910 -16.328 1.00 78.12 127 PHE A C 1
ATOM 1011 O O . PHE A 1 127 ? 3.306 -14.629 -17.255 1.00 78.12 127 PHE A O 1
ATOM 1018 N N . LEU A 1 128 ? 1.975 -14.299 -15.468 1.00 70.56 128 LEU A N 1
ATOM 1019 C CA . LEU A 1 128 ? 1.260 -15.560 -15.631 1.00 70.56 128 LEU A CA 1
ATOM 1020 C C . LEU A 1 128 ? 0.469 -15.585 -16.951 1.00 70.56 128 LEU A C 1
ATOM 1022 O O . LEU A 1 128 ? 0.038 -14.539 -17.435 1.00 70.56 128 LEU A O 1
ATOM 1026 N N . PRO A 1 129 ? 0.228 -16.776 -17.531 1.00 59.62 129 PRO A N 1
ATOM 1027 C CA . PRO A 1 129 ? -0.537 -16.922 -18.772 1.00 59.62 129 PRO A CA 1
ATOM 1028 C C . PRO A 1 129 ? -1.996 -16.439 -18.695 1.00 59.62 129 PRO A C 1
ATOM 1030 O O . PRO A 1 129 ? -2.640 -16.311 -19.731 1.00 59.62 129 PRO A O 1
ATOM 1033 N N . SER A 1 130 ? -2.535 -16.218 -17.491 1.00 57.72 130 SER A N 1
ATOM 1034 C CA . SER A 1 130 ? -3.835 -15.580 -17.279 1.00 57.72 130 SER A CA 1
ATOM 1035 C C . SER A 1 130 ? -3.672 -14.060 -17.356 1.00 57.72 130 SER A C 1
ATOM 1037 O O . SER A 1 130 ? -3.006 -13.489 -16.501 1.00 57.72 130 SER A O 1
ATOM 1039 N N . ASP A 1 131 ? -4.281 -13.446 -18.367 1.00 53.56 131 ASP A N 1
ATOM 1040 C CA . ASP A 1 131 ? -4.062 -12.105 -18.946 1.00 53.56 131 ASP A CA 1
ATOM 1041 C C . ASP A 1 131 ? -3.879 -10.852 -18.044 1.00 53.56 131 ASP A C 1
ATOM 1043 O O . ASP A 1 131 ? -3.612 -9.777 -18.585 1.00 53.56 131 ASP A O 1
ATOM 1047 N N . ASP A 1 132 ? -3.939 -10.933 -16.713 1.00 66.62 132 ASP A N 1
ATOM 1048 C CA . ASP A 1 132 ? -3.786 -9.772 -15.826 1.00 66.62 132 ASP A CA 1
ATOM 1049 C C . ASP A 1 132 ? -2.415 -9.745 -15.128 1.00 66.62 132 ASP A C 1
ATOM 1051 O O . ASP A 1 132 ? -2.127 -10.534 -14.223 1.00 66.62 132 ASP A O 1
ATOM 1055 N N . ILE A 1 133 ? -1.574 -8.774 -15.517 1.00 71.19 133 ILE A N 1
ATOM 1056 C CA . ILE A 1 133 ? -0.316 -8.465 -14.819 1.00 71.19 133 ILE A CA 1
ATOM 1057 C C . ILE A 1 133 ? -0.658 -8.041 -13.389 1.00 71.19 133 ILE A C 1
ATOM 1059 O O . ILE A 1 133 ? -1.148 -6.937 -13.162 1.00 71.19 133 ILE A O 1
ATOM 1063 N N . SER A 1 134 ? -0.356 -8.907 -12.425 1.00 80.69 134 SER A N 1
ATOM 1064 C CA . SER A 1 134 ? -0.551 -8.629 -11.002 1.00 80.69 134 SER A CA 1
ATOM 1065 C C . SER A 1 134 ? 0.761 -8.223 -10.344 1.00 80.69 134 SER A C 1
ATOM 1067 O O . SER A 1 134 ? 1.838 -8.699 -10.720 1.00 80.69 134 SER A O 1
ATOM 1069 N N . LEU A 1 135 ? 0.667 -7.361 -9.332 1.00 90.19 135 LEU A N 1
ATOM 1070 C CA . LEU A 1 135 ? 1.795 -7.057 -8.465 1.00 90.19 135 LEU A CA 1
ATOM 1071 C C . LEU A 1 135 ? 1.805 -8.055 -7.307 1.00 90.19 135 LEU A C 1
ATOM 1073 O O . LEU A 1 135 ? 0.803 -8.189 -6.601 1.00 90.19 135 LEU A O 1
ATOM 1077 N N . ILE A 1 136 ? 2.923 -8.744 -7.116 1.00 90.44 136 ILE A N 1
ATOM 1078 C CA . ILE A 1 136 ? 3.092 -9.772 -6.090 1.00 90.44 136 ILE A CA 1
ATOM 1079 C C . ILE A 1 136 ? 4.321 -9.497 -5.222 1.00 90.44 136 ILE A C 1
ATOM 1081 O O . ILE A 1 136 ? 5.244 -8.796 -5.638 1.00 90.44 136 ILE A O 1
ATOM 1085 N N . LEU A 1 137 ? 4.335 -10.077 -4.030 1.00 88.25 137 LEU A N 1
ATOM 1086 C CA . LEU A 1 137 ? 5.492 -10.157 -3.153 1.00 88.25 137 LEU A CA 1
ATOM 1087 C C . LEU A 1 137 ? 5.961 -11.607 -3.126 1.00 88.25 137 LEU A C 1
ATOM 1089 O O . LEU A 1 137 ? 5.238 -12.483 -2.649 1.00 88.25 137 LEU A O 1
ATOM 1093 N N . ILE A 1 138 ? 7.155 -11.842 -3.658 1.00 87.12 138 ILE A N 1
ATOM 1094 C CA . ILE A 1 138 ? 7.825 -13.138 -3.599 1.00 87.12 138 ILE A CA 1
ATOM 1095 C C . ILE A 1 138 ? 8.535 -13.214 -2.253 1.00 87.12 138 ILE A C 1
ATOM 1097 O O . ILE A 1 138 ? 9.340 -12.337 -1.928 1.00 87.12 138 ILE A O 1
ATOM 1101 N N . ARG A 1 139 ? 8.231 -14.257 -1.478 1.00 82.38 139 ARG A N 1
ATOM 1102 C CA . ARG A 1 139 ? 8.767 -14.471 -0.128 1.00 82.38 139 ARG A CA 1
ATOM 1103 C C . ARG A 1 139 ? 9.551 -15.788 -0.082 1.00 82.38 139 ARG A C 1
ATOM 1105 O O . ARG A 1 139 ? 9.017 -16.821 -0.491 1.00 82.38 139 ARG A O 1
ATOM 1112 N N . PRO A 1 140 ? 10.796 -15.821 0.427 1.00 74.75 140 PRO A N 1
ATOM 1113 C CA . PRO A 1 140 ? 11.574 -17.050 0.489 1.00 74.75 140 PRO A CA 1
ATOM 1114 C C . PRO A 1 140 ? 10.884 -18.045 1.412 1.00 74.75 140 PRO A C 1
ATOM 1116 O O . PRO A 1 140 ? 10.533 -17.694 2.528 1.00 74.75 140 PRO A O 1
ATOM 1119 N N . TYR A 1 141 ? 10.719 -19.291 0.973 1.00 69.94 141 TYR A N 1
ATOM 1120 C CA . TYR A 1 141 ? 10.091 -20.357 1.766 1.00 69.94 141 TYR A CA 1
ATOM 1121 C C . TYR A 1 141 ? 8.597 -20.153 2.094 1.00 69.94 141 TYR A C 1
ATOM 1123 O O . TYR A 1 141 ? 8.006 -21.054 2.691 1.00 69.94 141 TYR A O 1
ATOM 1131 N N . HIS A 1 142 ? 7.953 -19.075 1.630 1.00 72.31 142 HIS A N 1
ATOM 1132 C CA . HIS A 1 142 ? 6.511 -18.811 1.760 1.00 72.31 142 HIS A CA 1
ATOM 1133 C C . HIS A 1 142 ? 5.829 -18.770 0.380 1.00 72.31 142 HIS A C 1
ATOM 1135 O O . HIS A 1 142 ? 6.479 -18.965 -0.645 1.00 72.31 142 HIS A O 1
ATOM 1141 N N . ASN A 1 143 ? 4.502 -18.626 0.359 1.00 74.06 143 ASN A N 1
ATOM 1142 C CA . ASN A 1 143 ? 3.762 -18.455 -0.892 1.00 74.06 143 ASN A CA 1
ATOM 1143 C C . ASN A 1 143 ? 3.909 -17.015 -1.390 1.00 74.06 143 ASN A C 1
ATOM 1145 O O . ASN A 1 143 ? 3.995 -16.088 -0.583 1.00 74.06 143 ASN A O 1
ATOM 1149 N N . ASP A 1 144 ? 3.869 -16.838 -2.707 1.00 83.38 144 ASP A N 1
ATOM 1150 C CA . ASP A 1 144 ? 3.761 -15.515 -3.310 1.00 83.38 144 ASP A CA 1
ATOM 1151 C C . ASP A 1 144 ? 2.428 -14.873 -2.916 1.00 83.38 144 ASP A C 1
ATOM 1153 O O . ASP A 1 144 ? 1.371 -15.509 -2.981 1.00 83.38 144 ASP A O 1
ATOM 1157 N N . ILE A 1 145 ? 2.469 -13.602 -2.523 1.00 84.56 145 ILE A N 1
ATOM 1158 C CA . ILE A 1 145 ? 1.287 -12.888 -2.034 1.00 84.56 145 ILE A CA 1
ATOM 1159 C C . ILE A 1 145 ? 0.899 -11.803 -3.027 1.00 84.56 145 ILE A C 1
ATOM 1161 O O . ILE A 1 145 ? 1.736 -11.020 -3.475 1.00 84.56 145 ILE A O 1
ATOM 1165 N N . LYS A 1 146 ? -0.390 -11.726 -3.370 1.00 88.69 146 LYS A N 1
ATOM 1166 C CA . LYS A 1 146 ? -0.908 -10.648 -4.215 1.00 88.69 146 LYS A CA 1
ATOM 1167 C C . LYS A 1 146 ? -0.878 -9.324 -3.450 1.00 88.69 146 LYS A C 1
ATOM 1169 O O . LYS A 1 146 ? -1.579 -9.160 -2.457 1.00 88.69 146 LYS A O 1
ATOM 1174 N N . MET A 1 147 ? -0.114 -8.364 -3.964 1.00 89.00 147 MET A N 1
ATOM 1175 C CA . MET A 1 147 ? 0.065 -7.045 -3.354 1.00 89.00 147 MET A CA 1
ATOM 1176 C C . MET A 1 147 ? -0.948 -6.025 -3.847 1.00 89.00 147 MET A C 1
ATOM 1178 O O . MET A 1 147 ? -1.373 -5.186 -3.063 1.00 89.00 147 MET A O 1
ATOM 1182 N N . ALA A 1 148 ? -1.297 -6.053 -5.136 1.00 91.25 148 ALA A N 1
ATOM 1183 C CA . ALA A 1 148 ? -2.263 -5.142 -5.751 1.00 91.25 148 ALA A CA 1
ATOM 1184 C C . ALA A 1 148 ? -2.665 -5.620 -7.154 1.00 91.25 148 ALA A C 1
ATOM 1186 O O . ALA A 1 148 ? -1.949 -6.399 -7.789 1.00 91.25 148 ALA A O 1
ATOM 1187 N N . ASP A 1 149 ? -3.776 -5.086 -7.663 1.00 86.56 149 ASP A N 1
ATOM 1188 C CA . ASP A 1 149 ? -4.215 -5.287 -9.049 1.00 86.56 149 ASP A CA 1
ATOM 1189 C C . ASP A 1 149 ? -3.410 -4.434 -10.038 1.00 86.56 149 ASP A C 1
ATOM 1191 O O . ASP A 1 149 ? -3.316 -4.754 -11.216 1.00 86.56 149 ASP A O 1
ATOM 1195 N N . SER A 1 150 ? -2.819 -3.327 -9.575 1.00 88.81 150 SER A N 1
ATOM 1196 C CA . SER A 1 150 ? -1.945 -2.486 -10.395 1.00 88.81 150 SER A CA 1
ATOM 1197 C C . SER A 1 150 ? -0.866 -1.800 -9.567 1.00 88.81 150 SER A C 1
ATOM 1199 O O . SER A 1 150 ? -1.032 -1.533 -8.374 1.00 88.81 150 SER A O 1
ATOM 1201 N N . PHE A 1 151 ? 0.233 -1.437 -10.226 1.00 91.38 151 PHE A N 1
ATOM 1202 C CA . PHE A 1 151 ? 1.303 -0.665 -9.597 1.00 91.38 151 PHE A CA 1
ATOM 1203 C C . PHE A 1 151 ? 0.838 0.730 -9.168 1.00 91.38 151 PHE A C 1
ATOM 1205 O O . PHE A 1 151 ? 1.222 1.197 -8.100 1.00 91.38 151 PHE A O 1
ATOM 1212 N N . ARG A 1 152 ? -0.041 1.371 -9.951 1.00 92.81 152 ARG A N 1
ATOM 1213 C CA . ARG A 1 152 ? -0.677 2.646 -9.590 1.00 92.81 152 ARG A CA 1
ATOM 1214 C C . ARG A 1 152 ? -1.466 2.545 -8.283 1.00 92.81 152 ARG A C 1
ATOM 1216 O O . ARG A 1 152 ? -1.247 3.353 -7.387 1.00 92.81 152 ARG A O 1
ATOM 1223 N N . GLN A 1 153 ? -2.363 1.559 -8.168 1.00 93.25 153 GLN A N 1
ATOM 1224 C CA . GLN A 1 153 ? -3.139 1.318 -6.942 1.00 93.25 153 GLN A CA 1
ATOM 1225 C C . GLN A 1 153 ? -2.201 1.129 -5.750 1.00 93.25 153 GLN A C 1
ATOM 1227 O O . GLN A 1 153 ? -2.341 1.827 -4.746 1.00 93.25 153 GLN A O 1
ATOM 1232 N N . TYR A 1 154 ? -1.202 0.252 -5.907 1.00 93.50 154 TYR A N 1
ATOM 1233 C CA . TYR A 1 154 ? -0.197 0.007 -4.883 1.00 93.50 154 TYR A CA 1
ATOM 1234 C C . TYR A 1 154 ? 0.493 1.308 -4.460 1.00 93.50 154 TYR A C 1
ATOM 1236 O O . TYR A 1 154 ? 0.414 1.677 -3.293 1.00 93.50 154 TYR A O 1
ATOM 1244 N N . LEU A 1 155 ? 1.090 2.067 -5.387 1.00 93.50 155 LEU A N 1
ATOM 1245 C CA . LEU A 1 155 ? 1.809 3.300 -5.045 1.00 93.50 155 LEU A CA 1
ATOM 1246 C C . LEU A 1 155 ? 0.924 4.360 -4.398 1.00 93.50 155 LEU A C 1
ATOM 1248 O O . LEU A 1 155 ? 1.386 5.044 -3.486 1.00 93.50 155 LEU A O 1
ATOM 1252 N N . CYS A 1 156 ? -0.327 4.502 -4.836 1.00 95.31 156 CYS A N 1
ATOM 1253 C CA . CYS A 1 156 ? -1.271 5.419 -4.206 1.00 95.31 156 CYS A CA 1
ATOM 1254 C C . CYS A 1 156 ? -1.568 5.011 -2.757 1.00 95.31 156 CYS A C 1
ATOM 1256 O O . CYS A 1 156 ? -1.532 5.877 -1.881 1.00 95.31 156 CYS A O 1
ATOM 1258 N N . CYS A 1 157 ? -1.781 3.717 -2.488 1.00 94.81 157 CYS A N 1
ATOM 1259 C CA . CYS A 1 157 ? -1.942 3.215 -1.120 1.00 94.81 157 CYS A CA 1
ATOM 1260 C C . CYS A 1 157 ? -0.707 3.495 -0.279 1.00 94.81 157 CYS A C 1
ATOM 1262 O O . CYS A 1 157 ? -0.769 4.107 0.787 1.00 94.81 157 CYS A O 1
ATOM 1264 N N . GLN A 1 158 ? 0.444 3.114 -0.823 1.00 92.81 158 GLN A N 1
ATOM 1265 C CA . GLN A 1 158 ? 1.727 3.260 -0.174 1.00 92.81 158 GLN A CA 1
ATOM 1266 C C . GLN A 1 158 ? 2.027 4.739 0.144 1.00 92.81 158 GLN A C 1
ATOM 1268 O O . GLN A 1 158 ? 2.473 5.049 1.248 1.00 92.81 158 GLN A O 1
ATOM 1273 N N . ALA A 1 159 ? 1.764 5.676 -0.760 1.00 94.12 159 ALA A N 1
ATOM 1274 C CA . ALA A 1 159 ? 1.952 7.096 -0.479 1.00 94.12 159 ALA A CA 1
ATOM 1275 C C . ALA A 1 159 ? 0.963 7.613 0.578 1.00 94.12 159 ALA A C 1
ATOM 1277 O O . ALA A 1 159 ? 1.348 8.394 1.452 1.00 94.12 159 ALA A O 1
ATOM 1278 N N . PHE A 1 160 ? -0.300 7.175 0.530 1.00 95.25 160 PHE A N 1
ATOM 1279 C CA . PHE A 1 160 ? -1.299 7.599 1.507 1.00 95.25 160 PHE A CA 1
ATOM 1280 C C . PHE A 1 160 ? -0.957 7.113 2.917 1.00 95.25 160 PHE A C 1
ATOM 1282 O O . PHE A 1 160 ? -1.011 7.902 3.854 1.00 95.25 160 PHE A O 1
ATOM 1289 N N . LEU A 1 161 ? -0.535 5.861 3.080 1.00 92.50 161 LEU A N 1
ATOM 1290 C CA . LEU A 1 161 ? -0.106 5.344 4.383 1.00 92.50 161 LEU A CA 1
ATOM 1291 C C . LEU A 1 161 ? 1.114 6.093 4.942 1.00 92.50 161 LEU A C 1
ATOM 1293 O O . LEU A 1 161 ? 1.211 6.298 6.149 1.00 92.50 161 LEU A O 1
ATOM 1297 N N . ALA A 1 162 ? 2.020 6.550 4.072 1.00 91.56 162 ALA A N 1
ATOM 1298 C CA . ALA A 1 162 ? 3.217 7.277 4.488 1.00 91.56 162 ALA A CA 1
ATOM 1299 C C . ALA A 1 162 ? 2.941 8.734 4.895 1.00 91.56 162 ALA A C 1
ATOM 1301 O O . ALA A 1 162 ? 3.567 9.240 5.828 1.00 91.56 162 ALA A O 1
ATOM 1302 N N . PHE A 1 163 ? 2.017 9.417 4.208 1.00 92.88 163 PHE A N 1
ATOM 1303 C CA . PHE A 1 163 ? 1.852 10.874 4.338 1.00 92.88 163 PHE A CA 1
ATOM 1304 C C . PHE A 1 163 ? 0.440 11.331 4.708 1.00 92.88 163 PHE A C 1
ATOM 1306 O O . PHE A 1 163 ? 0.270 12.414 5.262 1.00 92.88 163 PHE A O 1
ATOM 1313 N N . GLY A 1 164 ? -0.583 10.516 4.456 1.00 93.56 164 GLY A N 1
ATOM 1314 C CA . GLY A 1 164 ? -1.989 10.868 4.658 1.00 93.56 164 GLY A CA 1
ATOM 1315 C C . GLY A 1 164 ? -2.319 11.240 6.103 1.00 93.56 164 GLY A C 1
ATOM 1316 O O . GLY A 1 164 ? -3.084 12.176 6.331 1.00 93.56 164 GLY A O 1
ATOM 1317 N N . TRP A 1 165 ? -1.678 10.587 7.077 1.00 92.00 165 TRP A N 1
ATOM 1318 C CA . TRP A 1 165 ? -1.852 10.856 8.507 1.00 92.00 165 TRP A CA 1
ATOM 1319 C C . TRP A 1 165 ? -1.442 12.267 8.941 1.00 92.00 165 TRP A C 1
ATOM 1321 O O . TRP A 1 165 ? -2.002 12.790 9.906 1.00 92.00 165 TRP A O 1
ATOM 1331 N N . LYS A 1 166 ? -0.542 12.931 8.202 1.00 91.75 166 LYS A N 1
ATOM 1332 C CA . LYS A 1 166 ? -0.066 14.291 8.516 1.00 91.75 166 LYS A CA 1
ATOM 1333 C C . LYS A 1 166 ? -1.165 15.351 8.434 1.00 91.75 166 LYS A C 1
ATOM 1335 O O . LYS A 1 166 ? -1.027 16.422 9.014 1.00 91.75 166 LYS A O 1
ATOM 1340 N N . GLN A 1 167 ? -2.271 15.039 7.761 1.00 93.38 167 GLN A N 1
ATOM 1341 C CA . GLN A 1 167 ? -3.450 15.904 7.672 1.00 93.38 167 GLN A CA 1
ATOM 1342 C C . GLN A 1 167 ? -4.207 16.033 9.002 1.00 93.38 167 GLN A C 1
ATOM 1344 O O . GLN A 1 167 ? -5.025 16.942 9.153 1.00 93.38 167 GLN A O 1
ATOM 1349 N N . PHE A 1 168 ? -3.965 15.124 9.951 1.00 93.75 168 PHE A N 1
ATOM 1350 C CA . PHE A 1 168 ? -4.781 14.964 11.147 1.00 93.75 168 PHE A CA 1
ATOM 1351 C C . PHE A 1 168 ? -3.987 15.290 12.420 1.00 93.75 168 PHE A C 1
ATOM 1353 O O . PHE A 1 168 ? -2.884 14.777 12.597 1.00 93.75 168 PHE A O 1
ATOM 1360 N N . PRO A 1 169 ? -4.533 16.092 13.347 1.00 93.38 169 PRO A N 1
ATOM 1361 C CA . PRO A 1 169 ? -3.909 16.371 14.639 1.00 93.38 169 PRO A CA 1
ATOM 1362 C C . PRO A 1 169 ? -3.977 15.192 15.623 1.00 93.38 169 PRO A C 1
ATOM 1364 O O . PRO A 1 169 ? -3.076 15.043 16.445 1.00 93.38 169 PRO A O 1
ATOM 1367 N N . CYS A 1 170 ? -5.029 14.366 15.574 1.00 94.19 170 CYS A N 1
ATOM 1368 C CA . CYS A 1 170 ? -5.151 13.173 16.411 1.00 94.19 170 CYS A CA 1
ATOM 1369 C C . CYS A 1 170 ? -4.679 11.954 15.620 1.00 94.19 170 CYS A C 1
ATOM 1371 O O . CYS A 1 170 ? -5.222 11.668 14.554 1.00 94.19 170 CYS A O 1
ATOM 1373 N N . GLN A 1 171 ? -3.667 11.260 16.137 1.00 93.62 171 GLN A N 1
ATOM 1374 C CA . GLN A 1 171 ? -2.992 10.158 15.455 1.00 93.62 171 GLN A CA 1
ATOM 1375 C C . GLN A 1 171 ? -2.762 9.029 16.453 1.00 93.62 171 GLN A C 1
ATOM 1377 O O . GLN A 1 171 ? -2.023 9.191 17.426 1.00 93.62 171 GLN A O 1
ATOM 1382 N N . LEU A 1 172 ? -3.390 7.886 16.214 1.00 93.44 172 LEU A N 1
ATOM 1383 C CA . LEU A 1 172 ? -3.220 6.689 17.023 1.00 93.44 172 LEU A CA 1
ATOM 1384 C C . LEU A 1 172 ? -2.768 5.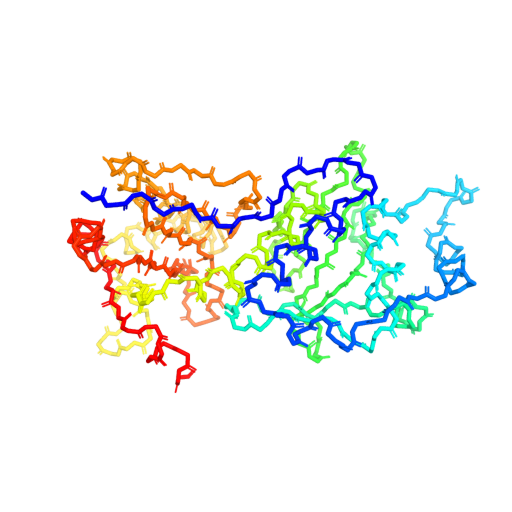539 16.125 1.00 93.44 172 LEU A C 1
ATOM 1386 O O . LEU A 1 172 ? -3.208 5.430 14.982 1.00 93.44 172 LEU A O 1
ATOM 1390 N N . ALA A 1 173 ? -1.911 4.678 16.654 1.00 90.88 173 ALA A N 1
ATOM 1391 C CA . ALA A 1 173 ? -1.719 3.332 16.136 1.00 90.88 173 ALA A CA 1
ATOM 1392 C C . ALA A 1 173 ? -2.662 2.382 16.874 1.00 90.88 173 ALA A C 1
ATOM 1394 O O . ALA A 1 173 ? -3.091 2.673 17.995 1.00 90.88 173 ALA A O 1
ATOM 1395 N N . TYR A 1 174 ? -2.962 1.240 16.280 1.00 89.88 174 TYR A N 1
ATOM 1396 C CA . TYR A 1 174 ? -3.573 0.134 16.994 1.00 89.88 174 TYR A CA 1
ATOM 1397 C C . TYR A 1 174 ? -2.919 -1.180 16.604 1.00 89.88 174 TYR A C 1
ATOM 1399 O O . TYR A 1 174 ? -2.497 -1.377 15.466 1.00 89.88 174 TYR A O 1
ATOM 1407 N N . GLU A 1 175 ? -2.863 -2.073 17.577 1.00 85.56 175 GLU A N 1
ATOM 1408 C CA . GLU A 1 175 ? -2.297 -3.407 17.448 1.00 85.56 175 GLU A CA 1
ATOM 1409 C C . GLU A 1 175 ? -3.132 -4.374 18.288 1.00 85.56 175 GLU A C 1
ATOM 1411 O O . GLU A 1 175 ? -3.844 -3.957 19.214 1.00 85.56 175 GLU A O 1
ATOM 1416 N N . LEU A 1 176 ? -3.087 -5.656 17.943 1.00 82.00 176 LEU A N 1
ATOM 1417 C CA . LEU A 1 176 ? -3.760 -6.687 18.721 1.00 82.00 176 LEU A CA 1
ATOM 1418 C C . LEU A 1 176 ? -3.059 -6.817 20.087 1.00 82.00 176 LEU A C 1
ATOM 1420 O O . LEU A 1 176 ? -1.853 -6.968 20.169 1.00 82.00 176 LEU A O 1
ATOM 1424 N N . GLU A 1 177 ? -3.781 -6.746 21.202 1.00 75.38 177 GLU A N 1
ATOM 1425 C CA . GLU A 1 177 ? -3.168 -6.816 22.540 1.00 75.38 177 GLU A CA 1
ATOM 1426 C C . GLU A 1 177 ? -2.587 -8.211 22.841 1.00 75.38 177 GLU A C 1
ATOM 1428 O O . GLU A 1 177 ? -1.659 -8.354 23.639 1.00 75.38 177 GLU A O 1
ATOM 1433 N N . PHE A 1 178 ? -3.111 -9.240 22.174 1.00 65.94 178 PHE A N 1
ATOM 1434 C CA . PHE A 1 178 ? -2.686 -10.630 22.305 1.00 65.94 178 PHE A CA 1
ATOM 1435 C C . PHE A 1 178 ? -1.672 -10.996 21.222 1.00 65.94 178 PHE A C 1
ATOM 1437 O O . PHE A 1 178 ? -1.978 -11.773 20.322 1.00 65.94 178 PHE A O 1
ATOM 1444 N N . HIS A 1 179 ? -0.472 -10.436 21.337 1.00 60.59 179 HIS A N 1
ATOM 1445 C CA . HIS A 1 179 ? 0.670 -10.802 20.502 1.00 60.59 179 HIS A CA 1
ATOM 1446 C C . HIS A 1 179 ? 1.575 -11.806 21.212 1.00 60.59 179 HIS A C 1
ATOM 1448 O O . HIS A 1 179 ? 1.790 -11.709 22.427 1.00 60.59 179 HIS A O 1
ATOM 1454 N N . MET A 1 180 ? 2.207 -12.712 20.465 1.00 51.31 180 MET A N 1
ATOM 1455 C CA . MET A 1 180 ? 3.204 -13.640 21.018 1.00 51.31 180 MET A CA 1
ATOM 1456 C C . MET A 1 180 ? 4.545 -12.973 21.407 1.00 51.31 180 MET A C 1
ATOM 1458 O O . MET A 1 180 ? 5.535 -13.668 21.613 1.00 51.31 180 MET A O 1
ATOM 1462 N N . HIS A 1 181 ? 4.611 -11.646 21.582 1.00 47.78 181 HIS A N 1
ATOM 1463 C CA . HIS A 1 181 ? 5.873 -10.924 21.825 1.00 47.78 181 HIS A CA 1
ATOM 1464 C C . HIS A 1 181 ? 6.130 -10.518 23.279 1.00 47.78 181 HIS A C 1
ATOM 1466 O O . HIS A 1 181 ? 7.227 -10.047 23.592 1.00 47.78 181 HIS A O 1
ATOM 1472 N N . LYS A 1 182 ? 5.174 -10.700 24.205 1.00 45.16 182 LYS A N 1
ATOM 1473 C CA . LYS A 1 182 ? 5.387 -10.384 25.631 1.00 45.16 182 LYS A CA 1
ATOM 1474 C C . LYS A 1 182 ? 4.937 -11.526 26.548 1.00 45.16 182 LYS A C 1
ATOM 1476 O O . LYS A 1 182 ? 3.804 -11.985 26.433 1.00 45.16 182 LYS A O 1
ATOM 1481 N N . PRO A 1 183 ? 5.787 -11.970 27.496 1.00 46.47 183 PRO A N 1
ATOM 1482 C CA . PRO A 1 183 ? 5.391 -12.956 28.489 1.00 46.47 183 PRO A CA 1
ATOM 1483 C C . PRO A 1 183 ? 4.161 -12.501 29.300 1.00 46.47 183 PRO A C 1
ATOM 1485 O O . PRO A 1 183 ? 4.126 -11.348 29.739 1.00 46.47 183 PRO A O 1
ATOM 1488 N N . PRO A 1 184 ? 3.205 -13.403 29.589 1.00 52.59 184 PRO A N 1
ATOM 1489 C CA . PRO A 1 184 ? 3.175 -14.801 29.165 1.00 52.59 184 PRO A CA 1
ATOM 1490 C C . PRO A 1 184 ? 2.744 -14.927 27.696 1.00 52.59 184 PRO A C 1
ATOM 1492 O O . PRO A 1 184 ? 1.655 -14.484 27.342 1.00 52.59 184 PRO A O 1
ATOM 1495 N N . TYR A 1 185 ? 3.594 -15.560 26.876 1.00 55.53 185 TYR A N 1
ATOM 1496 C CA . TYR A 1 185 ? 3.341 -15.865 25.467 1.00 55.53 185 TYR A CA 1
ATOM 1497 C C . TYR A 1 185 ? 2.151 -16.818 25.359 1.00 55.53 185 TYR A C 1
ATOM 1499 O O . TYR A 1 185 ? 2.293 -18.040 25.381 1.00 55.53 185 TYR A O 1
ATOM 1507 N N . ASN A 1 186 ? 0.954 -16.252 25.350 1.00 56.81 186 ASN A N 1
ATOM 1508 C CA . ASN A 1 186 ? -0.287 -16.993 25.330 1.00 56.81 186 ASN A CA 1
ATOM 1509 C C . ASN A 1 186 ? -0.950 -16.740 23.991 1.00 56.81 186 ASN A C 1
ATOM 1511 O O . ASN A 1 186 ? -1.272 -15.600 23.668 1.00 56.81 186 ASN A O 1
ATOM 1515 N N . LEU A 1 187 ? -1.213 -17.824 23.264 1.00 58.69 187 LEU A N 1
ATOM 1516 C CA . LEU A 1 187 ? -2.106 -17.782 22.118 1.00 58.69 187 LEU A CA 1
ATOM 1517 C C . LEU A 1 187 ? -3.426 -17.117 22.522 1.00 58.69 187 LEU A C 1
ATOM 1519 O O . LEU A 1 187 ? -3.985 -17.432 23.588 1.00 58.69 187 LEU A O 1
ATOM 1523 N N . SER A 1 188 ? -3.931 -16.238 21.656 1.00 62.31 188 SER A N 1
ATOM 1524 C CA . SER A 1 188 ? -5.311 -15.775 21.755 1.00 62.31 188 SER A CA 1
ATOM 1525 C C . SER A 1 188 ? -6.255 -16.990 21.795 1.00 62.31 188 SER A C 1
ATOM 1527 O O . SER A 1 188 ? -5.910 -18.069 21.295 1.00 62.31 188 SER A O 1
ATOM 1529 N N . PRO A 1 189 ? -7.436 -16.881 22.427 1.00 66.75 189 PRO A N 1
ATOM 1530 C CA . PRO A 1 189 ? -8.412 -17.968 22.429 1.00 66.75 189 PRO A CA 1
ATOM 1531 C C . PRO A 1 189 ? -8.696 -18.521 21.025 1.00 66.75 189 PRO A C 1
ATOM 1533 O O . PRO A 1 189 ? -8.833 -19.731 20.869 1.00 66.75 189 PRO A O 1
ATOM 1536 N N . GLU A 1 190 ? -8.718 -17.660 20.009 1.00 63.75 190 GLU A N 1
ATOM 1537 C CA . GLU A 1 190 ? -8.886 -18.032 18.605 1.00 63.75 190 GLU A CA 1
ATOM 1538 C C . GLU A 1 190 ? -7.678 -18.782 18.040 1.00 63.75 190 GLU A C 1
ATOM 1540 O O . GLU A 1 190 ? -7.846 -19.853 17.461 1.00 63.75 190 GLU A O 1
ATOM 1545 N N . ALA A 1 191 ? -6.464 -18.284 18.287 1.00 64.44 191 ALA A N 1
ATOM 1546 C CA . ALA A 1 191 ? -5.233 -18.940 17.858 1.00 64.44 191 ALA A CA 1
ATOM 1547 C C . ALA A 1 191 ? -5.085 -20.352 18.449 1.00 64.44 191 ALA A C 1
ATOM 1549 O O . ALA A 1 191 ? -4.597 -21.251 17.771 1.00 64.44 191 ALA A O 1
ATOM 1550 N N . LYS A 1 192 ? -5.572 -20.595 19.676 1.00 70.12 192 LYS A N 1
ATOM 1551 C CA . LYS A 1 192 ? -5.611 -21.952 20.260 1.00 70.12 192 LYS A CA 1
ATOM 1552 C C . LYS A 1 192 ? -6.494 -22.904 19.458 1.00 70.12 192 LYS A C 1
ATOM 1554 O O . LYS A 1 192 ? -6.102 -24.038 19.227 1.00 70.12 192 LYS A O 1
ATOM 1559 N N . VAL A 1 193 ? -7.669 -22.438 19.032 1.00 67.25 193 VAL A N 1
ATOM 1560 C CA . VAL A 1 193 ? -8.613 -23.247 18.245 1.00 67.25 193 VAL A CA 1
ATOM 1561 C C . VAL A 1 193 ? -8.046 -23.552 16.858 1.00 67.25 193 VAL A C 1
ATOM 1563 O O . VAL A 1 193 ? -8.258 -24.644 16.338 1.00 67.25 193 VAL A O 1
ATOM 1566 N N . TRP A 1 194 ? -7.321 -22.608 16.255 1.00 68.94 194 TRP A N 1
ATOM 1567 C CA . TRP A 1 194 ? -6.715 -22.799 14.935 1.00 68.94 194 TRP A CA 1
ATOM 1568 C C . TRP A 1 194 ? -5.467 -23.673 14.979 1.00 68.94 194 TRP A C 1
ATOM 1570 O O . TRP A 1 194 ? -5.266 -24.483 14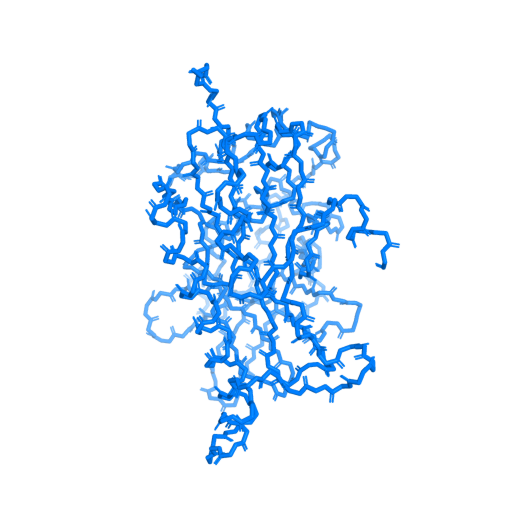.080 1.00 68.94 194 TRP A O 1
ATOM 1580 N N . ASN A 1 195 ? -4.672 -23.568 16.042 1.00 66.12 195 ASN A N 1
ATOM 1581 C CA . ASN A 1 195 ? -3.493 -24.406 16.238 1.00 66.12 195 ASN A CA 1
ATOM 1582 C C . ASN A 1 195 ? -3.842 -25.901 16.393 1.00 66.12 195 ASN A C 1
ATOM 1584 O O . ASN A 1 195 ? -3.019 -26.761 16.105 1.00 66.12 195 ASN A O 1
ATOM 1588 N N . ASP A 1 196 ? -5.075 -26.220 16.794 1.00 68.56 196 ASP A N 1
ATOM 1589 C CA . ASP A 1 196 ? -5.589 -27.595 16.834 1.00 68.56 196 ASP A CA 1
ATOM 1590 C C . ASP A 1 196 ? -6.105 -28.092 15.459 1.00 68.56 196 ASP A C 1
ATOM 1592 O O . ASP A 1 196 ? -6.657 -29.192 15.353 1.00 68.56 196 ASP A O 1
ATOM 1596 N N . SER A 1 197 ? -5.960 -27.299 14.389 1.00 70.50 197 SER A N 1
ATOM 1597 C CA . SER A 1 197 ? -6.358 -27.675 13.026 1.00 70.50 197 SER A CA 1
ATOM 1598 C C . SER A 1 197 ? -5.230 -28.377 12.253 1.00 70.50 197 SER A C 1
ATOM 1600 O O . SER A 1 197 ? -4.053 -28.196 12.534 1.00 70.50 197 SER A O 1
ATOM 1602 N N . ASN A 1 198 ? -5.579 -29.165 11.228 1.00 79.31 198 ASN A N 1
ATOM 1603 C CA . ASN A 1 198 ? -4.606 -29.827 10.337 1.00 79.31 198 ASN A CA 1
ATOM 1604 C C . ASN A 1 198 ? -4.060 -28.893 9.232 1.00 79.31 198 ASN A C 1
ATOM 1606 O O . ASN A 1 198 ? -3.661 -29.371 8.168 1.00 79.31 198 ASN A O 1
ATOM 1610 N N . LEU A 1 199 ? -4.133 -27.577 9.425 1.00 78.44 199 LEU A N 1
ATOM 1611 C CA . LEU A 1 199 ? -3.642 -26.596 8.460 1.00 78.44 199 LEU A CA 1
ATOM 1612 C C . LEU A 1 199 ? -2.119 -26.464 8.561 1.00 78.44 199 LEU A C 1
ATOM 1614 O O . LEU A 1 199 ? -1.533 -26.731 9.608 1.00 78.44 199 LEU A O 1
ATOM 1618 N N . SER A 1 200 ? -1.474 -26.074 7.462 1.00 78.62 200 SER A N 1
ATOM 1619 C CA . SER A 1 200 ? -0.064 -25.686 7.520 1.00 78.62 200 SER A CA 1
ATOM 1620 C C . SER A 1 200 ? 0.082 -24.325 8.206 1.00 78.62 200 SER A C 1
ATOM 1622 O O . SER A 1 200 ? -0.844 -23.519 8.139 1.00 78.62 200 SER A O 1
ATOM 1624 N N . ASP A 1 201 ? 1.247 -24.032 8.796 1.00 74.88 201 ASP A N 1
ATOM 1625 C CA . ASP A 1 201 ? 1.542 -22.720 9.408 1.00 74.88 201 ASP A CA 1
ATOM 1626 C C . ASP A 1 201 ? 1.197 -21.557 8.456 1.00 74.88 201 ASP A C 1
ATOM 1628 O O . ASP A 1 201 ? 0.574 -20.576 8.841 1.00 74.88 201 ASP A O 1
ATOM 1632 N N . LYS A 1 202 ? 1.470 -21.732 7.159 1.00 75.69 202 LYS A N 1
ATOM 1633 C CA . LYS A 1 202 ? 1.155 -20.750 6.110 1.00 75.69 202 LYS A CA 1
ATOM 1634 C C . LYS A 1 202 ? -0.344 -20.518 5.919 1.00 75.69 202 LYS A C 1
ATOM 1636 O O . LYS A 1 202 ? -0.780 -19.392 5.697 1.00 75.69 202 LYS A O 1
ATOM 1641 N N . ASP A 1 203 ? -1.137 -21.586 5.952 1.00 79.31 203 ASP A N 1
ATOM 1642 C CA . ASP A 1 203 ? -2.593 -21.478 5.825 1.00 79.31 203 ASP A CA 1
ATOM 1643 C C . ASP A 1 203 ? -3.205 -20.865 7.094 1.00 79.31 203 ASP A C 1
ATOM 1645 O O . ASP A 1 203 ? -4.237 -20.195 7.024 1.00 79.31 203 ASP A O 1
ATOM 1649 N N . LEU A 1 204 ? -2.561 -21.077 8.247 1.00 77.19 204 LEU A N 1
ATOM 1650 C CA . LEU A 1 204 ? -2.930 -20.466 9.521 1.00 77.19 204 LEU A CA 1
ATOM 1651 C C . LEU A 1 204 ? -2.658 -18.958 9.538 1.00 77.19 204 LEU A C 1
ATOM 1653 O O . LEU A 1 204 ? -3.541 -18.217 9.967 1.00 77.19 204 LEU A O 1
ATOM 1657 N N . GLU A 1 205 ? -1.509 -18.505 9.027 1.00 78.19 205 GLU A N 1
ATOM 1658 C CA . GLU A 1 205 ? -1.188 -17.079 8.844 1.00 78.19 205 GLU A CA 1
ATOM 1659 C C . GLU A 1 205 ? -2.262 -16.377 7.993 1.00 78.19 205 GLU A C 1
ATOM 1661 O O . GLU A 1 205 ? -2.845 -15.372 8.400 1.00 78.19 205 GLU A O 1
ATOM 1666 N N . GLU A 1 206 ? -2.587 -16.936 6.821 1.00 81.19 206 GLU A N 1
ATOM 1667 C CA . GLU A 1 206 ? -3.561 -16.333 5.903 1.00 81.19 206 GLU A CA 1
ATOM 1668 C C . GLU A 1 206 ? -4.981 -16.314 6.489 1.00 81.19 206 GLU A C 1
ATOM 1670 O O . GLU A 1 206 ? -5.704 -15.316 6.386 1.00 81.19 206 GLU A O 1
ATOM 1675 N N . LEU A 1 207 ? -5.386 -17.407 7.142 1.00 80.69 207 LEU A N 1
ATOM 1676 C CA . LEU A 1 207 ? -6.678 -17.487 7.815 1.00 80.69 207 LEU A CA 1
ATOM 1677 C C . LEU A 1 207 ? -6.766 -16.492 8.979 1.00 80.69 207 LEU A C 1
ATOM 1679 O O . LEU A 1 207 ? -7.788 -15.814 9.129 1.00 80.69 207 LEU A O 1
ATOM 1683 N N . GLY A 1 208 ? -5.705 -16.401 9.783 1.00 80.12 208 GLY A N 1
ATOM 1684 C CA . GLY A 1 208 ? -5.595 -15.481 10.909 1.00 80.12 208 GLY A CA 1
ATOM 1685 C C . GLY A 1 208 ? -5.736 -14.034 10.457 1.00 80.12 208 GLY A C 1
ATOM 1686 O O . GLY A 1 208 ? -6.638 -13.334 10.932 1.00 80.12 208 GLY A O 1
ATOM 1687 N N . PHE A 1 209 ? -4.930 -13.622 9.474 1.00 84.88 209 PHE A N 1
ATOM 1688 C CA . PHE A 1 209 ? -4.993 -12.287 8.883 1.00 84.88 209 PHE A CA 1
ATOM 1689 C C . PHE A 1 209 ? -6.407 -11.959 8.388 1.00 84.88 209 PHE A C 1
ATOM 1691 O O . PHE A 1 209 ? -6.996 -10.958 8.802 1.00 84.88 209 PHE A O 1
ATOM 1698 N N . LYS A 1 210 ? -7.006 -12.841 7.577 1.00 86.44 210 LYS A N 1
ATOM 1699 C CA . LYS A 1 210 ? -8.349 -12.630 7.018 1.00 86.44 210 LYS A CA 1
ATOM 1700 C C . LYS A 1 210 ? -9.411 -12.413 8.099 1.00 86.44 210 LYS A C 1
ATOM 1702 O O . LYS A 1 210 ? -10.206 -11.480 7.997 1.00 86.44 210 LYS A O 1
ATOM 1707 N N . ILE A 1 211 ? -9.421 -13.240 9.144 1.00 85.00 211 ILE A N 1
ATOM 1708 C CA . ILE A 1 211 ? -10.404 -13.127 10.232 1.00 85.00 211 ILE A CA 1
ATOM 1709 C C . ILE A 1 211 ? -10.243 -11.802 10.984 1.00 85.00 211 ILE A C 1
ATOM 1711 O O . ILE A 1 211 ? -11.238 -11.152 11.318 1.00 85.00 211 ILE A O 1
ATOM 1715 N N . GLN A 1 212 ? -9.006 -11.389 11.267 1.00 87.12 212 GLN A N 1
ATOM 1716 C CA . GLN A 1 212 ? -8.757 -10.134 11.976 1.00 87.12 212 GLN A CA 1
ATOM 1717 C C . GLN A 1 212 ? -9.144 -8.911 11.138 1.00 87.12 212 GLN A C 1
ATOM 1719 O O . GLN A 1 212 ? -9.788 -7.989 11.647 1.00 87.12 212 GLN A O 1
ATOM 1724 N N . VAL A 1 213 ? -8.836 -8.938 9.839 1.00 92.06 213 VAL A N 1
ATOM 1725 C CA . VAL A 1 213 ? -9.289 -7.925 8.878 1.00 92.06 213 VAL A CA 1
ATOM 1726 C C . VAL A 1 213 ? -10.818 -7.827 8.890 1.00 92.06 213 VAL A C 1
ATOM 1728 O O . VAL A 1 213 ? -11.348 -6.736 9.089 1.00 92.06 213 VAL A O 1
ATOM 1731 N N . GLU A 1 214 ? -11.541 -8.947 8.776 1.00 92.50 214 GLU A N 1
ATOM 1732 C CA . GLU A 1 214 ? -13.015 -8.968 8.765 1.00 92.50 214 GLU A CA 1
ATOM 1733 C C . GLU A 1 214 ? -13.632 -8.366 10.044 1.00 92.50 214 GLU A C 1
ATOM 1735 O O . GLU A 1 214 ? -14.622 -7.622 9.974 1.00 92.50 214 GLU A O 1
ATOM 1740 N N . LYS A 1 215 ? -13.040 -8.632 11.219 1.00 92.19 215 LYS A N 1
ATOM 1741 C CA . LYS A 1 215 ? -13.474 -8.044 12.500 1.00 92.19 215 LYS A CA 1
ATOM 1742 C C . LYS A 1 215 ? -13.357 -6.517 12.485 1.00 92.19 215 LYS A C 1
ATOM 1744 O O . LYS A 1 215 ? -14.316 -5.824 12.837 1.00 92.19 215 LYS A O 1
ATOM 1749 N N . ILE A 1 216 ? -12.210 -5.991 12.052 1.00 95.25 216 ILE A N 1
ATOM 1750 C CA . ILE A 1 216 ? -11.964 -4.544 11.996 1.00 95.25 216 ILE A CA 1
ATOM 1751 C C . ILE A 1 216 ? -12.857 -3.887 10.936 1.00 95.25 216 ILE A C 1
ATOM 1753 O O . ILE A 1 216 ? -13.530 -2.897 11.232 1.00 95.25 216 ILE A O 1
ATOM 1757 N N . GLN A 1 217 ? -12.943 -4.463 9.733 1.00 97.31 217 GLN A N 1
ATOM 1758 C CA . GLN A 1 217 ? -13.806 -3.976 8.651 1.00 97.31 217 GLN A CA 1
ATOM 1759 C C . GLN A 1 217 ? -15.270 -3.870 9.089 1.00 97.31 217 GLN A C 1
ATOM 1761 O O . GLN A 1 217 ? -15.929 -2.865 8.820 1.00 97.31 217 GLN A O 1
ATOM 1766 N N . SER A 1 218 ? -15.774 -4.868 9.820 1.00 97.75 218 SER A N 1
ATOM 1767 C CA . SER A 1 218 ? -17.147 -4.866 10.341 1.00 97.75 218 SER A CA 1
ATOM 1768 C C . SER A 1 218 ? -17.419 -3.667 11.257 1.00 97.75 218 SER A C 1
ATOM 1770 O O . SER A 1 218 ? -18.487 -3.053 11.181 1.00 97.75 218 SER A O 1
ATOM 1772 N N . ILE A 1 219 ? -16.448 -3.290 12.094 1.00 98.19 219 ILE A N 1
ATOM 1773 C CA . ILE A 1 219 ? -16.542 -2.104 12.957 1.00 98.19 219 ILE A CA 1
ATOM 1774 C C . ILE A 1 219 ? -16.484 -0.825 12.117 1.00 98.19 219 ILE A C 1
ATOM 1776 O O . ILE A 1 219 ? -17.311 0.068 12.298 1.00 98.19 219 ILE A O 1
ATOM 1780 N N . LEU A 1 220 ? -15.555 -0.732 11.166 1.00 98.38 220 LEU A N 1
ATOM 1781 C CA . LEU A 1 220 ? -15.422 0.439 10.297 1.00 98.38 220 LEU A CA 1
ATOM 1782 C C . LEU A 1 220 ? -16.707 0.699 9.495 1.00 98.38 220 LEU A C 1
ATOM 1784 O O . LEU A 1 220 ? -17.222 1.821 9.501 1.00 98.38 220 LEU A O 1
ATOM 1788 N N . LEU A 1 221 ? -17.293 -0.346 8.907 1.00 98.38 221 LEU A N 1
ATOM 1789 C CA . LEU A 1 221 ? -18.579 -0.282 8.207 1.00 98.38 221 LEU A CA 1
ATOM 1790 C C . LEU A 1 221 ? -19.723 0.148 9.135 1.00 98.38 221 LEU A C 1
ATOM 1792 O O . LEU A 1 221 ? -20.519 1.014 8.765 1.00 98.38 221 LEU A O 1
ATOM 1796 N N . LYS A 1 222 ? -19.786 -0.392 10.362 1.00 97.94 222 LYS A N 1
ATOM 1797 C CA . LYS A 1 222 ? -20.763 0.015 11.393 1.00 97.94 222 LYS A CA 1
ATOM 1798 C C . LYS A 1 222 ? -20.686 1.516 11.700 1.00 97.94 222 LYS A C 1
ATOM 1800 O O . LYS A 1 222 ? -21.719 2.132 11.962 1.00 97.94 222 LYS A O 1
ATOM 1805 N N . HIS A 1 223 ? -19.492 2.109 11.645 1.00 97.44 223 HIS A N 1
ATOM 1806 C CA . HIS A 1 223 ? -19.264 3.546 11.865 1.00 97.44 223 HIS A CA 1
ATOM 1807 C C . HIS A 1 223 ? -19.269 4.385 10.578 1.00 97.44 223 HIS A C 1
ATOM 1809 O O . HIS A 1 223 ? -18.952 5.573 10.617 1.00 97.44 223 HIS A O 1
ATOM 1815 N N . GLY A 1 224 ? -19.675 3.804 9.445 1.00 96.94 224 GLY A N 1
ATOM 1816 C CA . GLY A 1 224 ? -19.868 4.524 8.186 1.00 96.94 224 GLY A CA 1
ATOM 1817 C C . GLY A 1 224 ? -18.579 4.868 7.440 1.00 96.94 224 GLY A C 1
ATOM 1818 O O . GLY A 1 224 ? -18.595 5.763 6.595 1.00 96.94 224 GLY A O 1
ATOM 1819 N N . TYR A 1 225 ? -17.475 4.184 7.741 1.00 98.31 225 TYR A N 1
ATOM 1820 C CA . TYR A 1 225 ? -16.261 4.280 6.940 1.00 98.31 225 TYR A CA 1
ATOM 1821 C C . TYR A 1 225 ? -16.451 3.574 5.596 1.00 98.31 225 TYR A C 1
ATOM 1823 O O . TYR A 1 225 ? -17.183 2.588 5.488 1.00 98.31 225 TYR A O 1
ATOM 1831 N N . GLN A 1 226 ? -15.754 4.066 4.578 1.00 97.88 226 GLN A N 1
ATOM 1832 C CA . GLN A 1 226 ? -15.733 3.477 3.244 1.00 97.88 226 GLN A CA 1
ATOM 1833 C C . GLN A 1 226 ? -14.302 3.182 2.823 1.00 97.88 226 GLN A C 1
ATOM 1835 O O . GLN A 1 226 ? -13.413 4.009 3.019 1.00 97.88 226 GLN A O 1
ATOM 1840 N N . GLU A 1 227 ? -14.086 2.018 2.229 1.00 98.12 227 GLU A N 1
ATOM 1841 C CA . GLU A 1 227 ? -12.788 1.652 1.679 1.00 98.12 227 GLU A CA 1
ATOM 1842 C C . GLU A 1 227 ? -12.395 2.602 0.534 1.00 98.12 227 GLU A C 1
ATOM 1844 O O . GLU A 1 227 ? -13.189 2.916 -0.357 1.00 98.12 227 GLU A O 1
ATOM 1849 N N . ALA A 1 228 ? -11.160 3.097 0.573 1.00 97.69 228 ALA A N 1
ATOM 1850 C CA . ALA A 1 228 ? -10.590 3.943 -0.460 1.00 97.69 228 ALA A CA 1
ATOM 1851 C C . ALA A 1 228 ? -10.277 3.119 -1.714 1.00 97.69 228 ALA A C 1
ATOM 1853 O O . ALA A 1 228 ? -9.849 1.972 -1.624 1.00 97.69 228 ALA A O 1
ATOM 1854 N N . TRP A 1 229 ? -10.408 3.735 -2.893 1.00 96.50 229 TRP A N 1
ATOM 1855 C CA . TRP A 1 229 ? -10.201 3.056 -4.182 1.00 96.50 229 TRP A CA 1
ATOM 1856 C C . TRP A 1 229 ? -8.801 2.448 -4.348 1.00 96.50 229 TRP A C 1
ATOM 1858 O O . TRP A 1 229 ? -8.625 1.520 -5.130 1.00 96.50 229 TRP A O 1
ATOM 1868 N N . PHE A 1 230 ? -7.806 3.011 -3.659 1.00 95.81 230 PHE A N 1
ATOM 1869 C CA . PHE A 1 230 ? -6.418 2.572 -3.732 1.00 95.81 230 PHE A CA 1
ATOM 1870 C C . PHE A 1 230 ? -6.065 1.515 -2.683 1.00 95.81 230 PHE A C 1
ATOM 1872 O O . PHE A 1 230 ? -4.923 1.079 -2.672 1.00 95.81 230 PHE A O 1
ATOM 1879 N N . SER A 1 231 ? -6.993 1.098 -1.818 1.00 96.06 231 SER A N 1
ATOM 1880 C CA . SER A 1 231 ? -6.755 0.002 -0.872 1.00 96.06 231 SER A CA 1
ATOM 1881 C C . SER A 1 231 ? -6.310 -1.262 -1.600 1.00 96.06 231 SER A C 1
ATOM 1883 O O . SER A 1 231 ? -6.729 -1.521 -2.730 1.00 96.06 231 SER A O 1
ATOM 1885 N N . THR A 1 232 ? -5.443 -2.035 -0.961 1.00 93.62 232 THR A N 1
ATOM 1886 C CA . THR A 1 232 ? -4.897 -3.284 -1.483 1.00 93.62 232 THR A CA 1
ATOM 1887 C C . THR A 1 232 ? -5.223 -4.450 -0.545 1.00 93.62 232 THR A C 1
ATOM 1889 O O . THR A 1 232 ? -5.651 -4.219 0.587 1.00 93.62 232 THR A O 1
ATOM 1892 N N . PRO A 1 233 ? -5.022 -5.713 -0.972 1.00 91.06 233 PRO A N 1
ATOM 1893 C CA . PRO A 1 233 ? -5.310 -6.871 -0.127 1.00 91.06 233 PRO A CA 1
ATOM 1894 C C . PRO A 1 233 ? -4.602 -6.854 1.236 1.00 91.06 233 PRO A C 1
ATOM 1896 O O . PRO A 1 233 ? -5.201 -7.266 2.227 1.00 91.06 233 PRO A O 1
ATOM 1899 N N . LEU A 1 234 ? -3.357 -6.367 1.289 1.00 89.00 234 LEU A N 1
ATOM 1900 C CA . LEU A 1 234 ? -2.556 -6.339 2.519 1.00 89.00 234 LEU A CA 1
ATOM 1901 C C . LEU A 1 234 ? -2.570 -4.989 3.238 1.00 89.00 234 LEU A C 1
ATOM 1903 O O . LEU A 1 234 ? -2.282 -4.945 4.427 1.00 89.00 234 LEU A O 1
ATOM 1907 N N . ASP A 1 235 ? -2.891 -3.911 2.522 1.00 91.94 235 ASP A N 1
ATOM 1908 C CA . ASP A 1 235 ? -2.856 -2.537 3.010 1.00 91.94 235 ASP A CA 1
ATOM 1909 C C . ASP A 1 235 ? -4.146 -1.820 2.608 1.00 91.94 235 ASP A C 1
ATOM 1911 O O . ASP A 1 235 ? -4.295 -1.350 1.477 1.00 91.94 235 ASP A O 1
ATOM 1915 N N . GLN A 1 236 ? -5.087 -1.706 3.536 1.00 95.31 236 GLN A N 1
ATOM 1916 C CA . GLN A 1 236 ? -6.376 -1.069 3.298 1.00 95.31 236 GLN A CA 1
ATOM 1917 C C . GLN A 1 236 ? -6.437 0.300 3.950 1.00 95.31 236 GLN A C 1
ATOM 1919 O O . GLN A 1 236 ? -5.943 0.507 5.058 1.00 95.31 236 GLN A O 1
ATOM 1924 N N . VAL A 1 237 ? -7.120 1.230 3.290 1.00 97.06 237 VAL A N 1
ATOM 1925 C CA . VAL A 1 237 ? -7.396 2.566 3.809 1.00 97.06 237 VAL A CA 1
ATOM 1926 C C . VAL A 1 237 ? -8.896 2.792 3.798 1.00 97.06 237 VAL A C 1
ATOM 1928 O O . VAL A 1 237 ? -9.554 2.700 2.771 1.00 97.06 237 VAL A O 1
ATOM 1931 N N . TRP A 1 238 ? -9.434 3.141 4.954 1.00 98.19 238 TRP A N 1
ATOM 1932 C CA . TRP A 1 238 ? -10.851 3.354 5.192 1.00 98.19 238 TRP A CA 1
ATOM 1933 C C . TRP A 1 238 ? -11.085 4.810 5.579 1.00 98.19 238 TRP A C 1
ATOM 1935 O O . TRP A 1 238 ? -10.491 5.314 6.530 1.00 98.19 238 TRP A O 1
ATOM 1945 N N . LEU A 1 239 ? -11.959 5.499 4.851 1.00 97.81 239 LEU A N 1
ATOM 1946 C CA . LEU A 1 239 ? -12.224 6.929 4.988 1.00 97.81 239 LEU A CA 1
ATOM 1947 C C . LEU A 1 239 ? -13.552 7.166 5.714 1.00 97.81 239 LEU A C 1
ATOM 1949 O O . LEU A 1 239 ? -14.596 6.660 5.302 1.00 97.81 239 LEU A O 1
ATOM 1953 N N . GLY A 1 240 ? -13.505 7.963 6.778 1.00 95.12 240 GLY A N 1
ATOM 1954 C CA . GLY A 1 240 ? -14.660 8.505 7.489 1.00 95.12 240 GLY A CA 1
ATOM 1955 C C . GLY A 1 240 ? -14.864 9.995 7.187 1.00 95.12 240 GLY A C 1
ATOM 1956 O O . GLY A 1 240 ? -14.133 10.605 6.410 1.00 95.12 240 GLY A O 1
ATOM 1957 N N . ILE A 1 241 ? -15.865 10.621 7.818 1.00 89.81 241 ILE A N 1
ATOM 1958 C CA . ILE A 1 241 ? -16.201 12.035 7.556 1.00 89.81 241 ILE A CA 1
ATOM 1959 C C . ILE A 1 241 ? -15.099 13.023 7.978 1.00 89.81 241 ILE A C 1
ATOM 1961 O O . ILE A 1 241 ? -14.989 14.077 7.366 1.00 89.81 241 ILE A O 1
ATOM 1965 N N . ASN A 1 242 ? -14.311 12.689 9.005 1.00 92.31 242 ASN A N 1
ATOM 1966 C CA . ASN A 1 242 ? -13.263 13.534 9.600 1.00 92.31 242 ASN A CA 1
ATOM 1967 C C . ASN A 1 242 ? -12.073 12.696 10.104 1.00 92.31 242 ASN A C 1
ATOM 1969 O O . ASN A 1 242 ? -11.354 13.092 11.025 1.00 92.31 242 ASN A O 1
ATOM 1973 N N . SER A 1 243 ? -11.908 11.502 9.551 1.00 96.31 243 SER A N 1
ATOM 1974 C CA . SER A 1 243 ? -10.974 10.502 10.041 1.00 96.31 243 SER A CA 1
ATOM 1975 C C . SER A 1 243 ? -10.629 9.514 8.940 1.00 96.31 243 SER A C 1
ATOM 1977 O O . SER A 1 243 ? -11.377 9.358 7.976 1.00 96.31 243 SER A O 1
ATOM 1979 N N . PHE A 1 244 ? -9.522 8.804 9.102 1.00 96.56 244 PHE A N 1
ATOM 1980 C CA . PHE A 1 244 ? -9.279 7.574 8.360 1.00 96.56 244 PHE A CA 1
ATOM 1981 C C . PHE A 1 244 ? -8.781 6.488 9.308 1.00 96.56 244 PHE A C 1
ATOM 1983 O O . PHE A 1 244 ? -8.327 6.771 10.420 1.00 96.56 244 PHE A O 1
ATOM 1990 N N . CYS A 1 245 ? -8.893 5.249 8.858 1.00 97.19 245 CYS A N 1
ATOM 1991 C CA . CYS A 1 245 ? -8.321 4.083 9.498 1.00 97.19 245 CYS A CA 1
ATOM 1992 C C . CYS A 1 245 ? -7.550 3.274 8.450 1.00 97.19 245 CYS A C 1
ATOM 1994 O O . CYS A 1 245 ? -8.038 3.125 7.333 1.00 97.19 245 CYS A O 1
ATOM 1996 N N . SER A 1 246 ? -6.353 2.789 8.767 1.00 95.44 246 SER A N 1
ATOM 1997 C CA . SER A 1 246 ? -5.620 1.855 7.911 1.00 95.44 246 SER A CA 1
ATOM 1998 C C . SER A 1 246 ? -5.562 0.478 8.539 1.00 95.44 246 SER A C 1
ATOM 2000 O O . SER A 1 246 ? -5.332 0.393 9.736 1.00 95.44 246 SER A O 1
ATOM 2002 N N . ILE A 1 247 ? -5.687 -0.568 7.730 1.00 94.06 247 ILE A N 1
ATOM 2003 C CA . ILE A 1 247 ? -5.501 -1.965 8.124 1.00 94.06 247 ILE A CA 1
ATOM 2004 C C . ILE A 1 247 ? -4.310 -2.487 7.325 1.00 94.06 247 ILE A C 1
ATOM 2006 O O . ILE A 1 247 ? -4.392 -2.528 6.102 1.00 94.06 247 ILE A O 1
ATOM 2010 N N . SER A 1 248 ? -3.226 -2.866 7.991 1.00 90.56 248 SER A N 1
ATOM 2011 C CA . SER A 1 248 ? -2.015 -3.378 7.346 1.00 90.56 248 SER A CA 1
ATOM 2012 C C . SER A 1 248 ? -1.643 -4.739 7.921 1.00 90.56 248 SER A C 1
ATOM 2014 O O . SER A 1 248 ? -1.739 -4.948 9.134 1.00 90.56 248 SER A O 1
ATOM 2016 N N . ARG A 1 249 ? -1.214 -5.659 7.052 1.00 87.19 249 ARG A N 1
ATOM 2017 C CA . ARG A 1 249 ? -0.597 -6.920 7.478 1.00 87.19 249 ARG A CA 1
ATOM 2018 C C . ARG A 1 249 ? 0.763 -6.641 8.102 1.00 87.19 249 ARG A C 1
ATOM 2020 O O . ARG A 1 249 ? 1.569 -5.910 7.527 1.00 87.19 249 ARG A O 1
ATOM 2027 N N . ASP A 1 250 ? 0.997 -7.242 9.256 1.00 79.44 250 ASP A N 1
ATOM 2028 C CA . ASP A 1 250 ? 2.282 -7.252 9.934 1.00 79.44 250 ASP A CA 1
ATOM 2029 C C . ASP A 1 250 ? 2.917 -8.633 9.780 1.00 79.44 250 ASP A C 1
ATOM 2031 O O . ASP A 1 250 ? 2.388 -9.624 10.287 1.00 79.44 250 ASP A O 1
ATOM 2035 N N . PHE A 1 251 ? 4.017 -8.693 9.032 1.00 72.19 251 PHE A N 1
ATOM 2036 C CA . PHE A 1 251 ? 4.795 -9.914 8.849 1.00 72.19 251 PHE A CA 1
ATOM 2037 C C . PHE A 1 251 ? 5.789 -10.044 10.006 1.00 72.19 251 PHE A C 1
ATOM 2039 O O . PHE A 1 251 ? 6.938 -9.613 9.882 1.00 72.19 251 PHE A O 1
ATOM 2046 N N . ASP A 1 252 ? 5.357 -10.610 11.135 1.00 65.12 252 ASP A N 1
ATOM 2047 C CA . ASP A 1 252 ? 6.250 -10.842 12.274 1.00 65.12 252 ASP A CA 1
ATOM 2048 C C . ASP A 1 252 ? 6.831 -12.265 12.214 1.00 65.12 252 ASP A C 1
ATOM 2050 O O . ASP A 1 252 ? 6.104 -13.237 12.409 1.00 65.12 252 ASP A O 1
ATOM 2054 N N . PRO A 1 253 ? 8.152 -12.435 12.021 1.00 56.25 253 PRO A N 1
ATOM 2055 C CA . PRO A 1 253 ? 8.773 -13.760 11.948 1.00 56.25 253 PRO A CA 1
ATOM 2056 C C . PRO A 1 253 ? 8.715 -14.552 13.268 1.00 56.25 253 PRO A C 1
ATOM 2058 O O . PRO A 1 253 ? 9.072 -15.731 13.294 1.00 56.25 253 PRO A O 1
ATOM 2061 N N . ASN A 1 254 ? 8.325 -13.915 14.374 1.00 55.75 254 ASN A N 1
ATOM 2062 C CA . ASN A 1 254 ? 8.156 -14.526 15.690 1.00 55.75 254 ASN A CA 1
ATOM 2063 C C . ASN A 1 254 ? 6.681 -14.732 16.063 1.00 55.75 254 ASN A C 1
ATOM 2065 O O . ASN A 1 254 ? 6.421 -15.299 17.129 1.00 55.75 254 ASN A O 1
ATOM 2069 N N . ASP A 1 255 ? 5.732 -14.278 15.239 1.00 63.25 255 ASP A N 1
ATOM 2070 C CA . ASP A 1 255 ? 4.314 -14.588 15.396 1.00 63.25 255 ASP A CA 1
ATOM 2071 C C . ASP A 1 255 ? 3.883 -15.579 14.314 1.00 63.25 255 ASP A C 1
ATOM 2073 O O . ASP A 1 255 ? 3.969 -15.307 13.124 1.00 63.25 255 ASP A O 1
ATOM 2077 N N . MET A 1 256 ? 3.384 -16.744 14.724 1.00 60.28 256 MET A N 1
ATOM 2078 C CA . MET A 1 256 ? 2.919 -17.761 13.779 1.00 60.28 256 MET A CA 1
ATOM 2079 C C . MET A 1 256 ? 1.613 -17.365 13.065 1.00 60.28 256 MET A C 1
ATOM 2081 O O . MET A 1 256 ? 1.128 -18.129 12.237 1.00 60.28 256 MET A O 1
ATOM 2085 N N . PHE A 1 257 ? 0.999 -16.230 13.425 1.00 64.75 257 PHE A N 1
ATOM 2086 C CA . PHE A 1 257 ? -0.316 -15.832 12.929 1.00 64.75 257 PHE A CA 1
ATOM 2087 C C . PHE A 1 257 ? -0.359 -14.513 12.161 1.00 64.75 257 PHE A C 1
ATOM 2089 O O . PHE A 1 257 ? -1.484 -14.092 11.918 1.00 64.75 257 PHE A O 1
ATOM 2096 N N . ASP A 1 258 ? 0.779 -13.903 11.781 1.00 70.12 258 ASP A N 1
ATOM 2097 C CA . ASP A 1 258 ? 0.867 -12.633 11.020 1.00 70.12 258 ASP A CA 1
ATOM 2098 C C . ASP A 1 258 ? -0.252 -11.639 11.370 1.00 70.12 258 ASP A C 1
ATOM 2100 O O . ASP A 1 258 ? -1.386 -11.702 10.880 1.00 70.12 258 ASP A O 1
ATOM 2104 N N . THR A 1 259 ? 0.029 -10.685 12.241 1.00 74.88 259 THR A N 1
ATOM 2105 C CA . THR A 1 259 ? -1.066 -9.915 12.825 1.00 74.88 259 THR A CA 1
ATOM 2106 C C . THR A 1 259 ? -1.523 -8.759 11.940 1.00 74.88 259 THR A C 1
ATOM 2108 O O . THR A 1 259 ? -0.974 -8.448 10.883 1.00 74.88 259 THR A O 1
ATOM 2111 N N . VAL A 1 260 ? -2.612 -8.123 12.363 1.00 85.62 260 VAL A N 1
ATOM 2112 C CA . VAL A 1 260 ? -3.041 -6.852 11.791 1.00 85.62 260 VAL A CA 1
ATOM 2113 C C . VAL A 1 260 ? -2.575 -5.746 12.714 1.00 85.62 260 VAL A C 1
ATOM 2115 O O . VAL A 1 260 ? -2.836 -5.783 13.918 1.00 85.62 260 VAL A O 1
ATOM 2118 N N . LEU A 1 261 ? -1.994 -4.712 12.128 1.00 86.62 261 LEU A N 1
ATOM 2119 C CA . LEU A 1 261 ? -1.821 -3.425 12.777 1.00 86.62 261 LEU A CA 1
ATOM 2120 C C . LEU A 1 261 ? -2.481 -2.338 11.948 1.00 86.62 261 LEU A C 1
ATOM 2122 O O . LEU A 1 261 ? -2.867 -2.530 10.792 1.00 86.62 261 LEU A O 1
ATOM 2126 N N . GLY A 1 262 ? -2.594 -1.158 12.532 1.00 90.38 262 GLY A N 1
ATOM 2127 C CA . GLY A 1 262 ?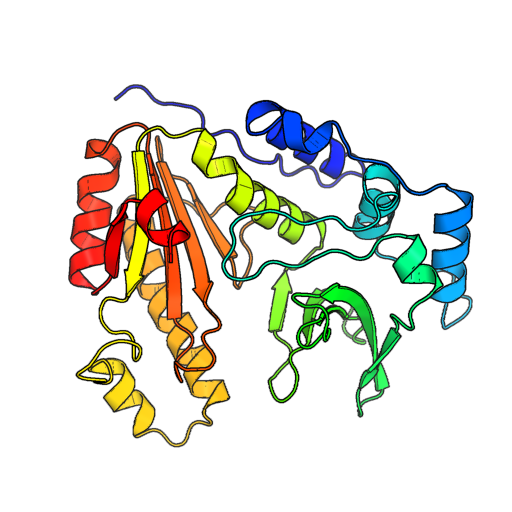 -3.103 -0.040 11.778 1.00 90.38 262 GLY A CA 1
ATOM 2128 C C . GLY A 1 262 ? -2.935 1.301 12.439 1.00 90.38 262 GLY A C 1
ATOM 2129 O O . GLY A 1 262 ? -2.335 1.460 13.502 1.00 90.38 262 GLY A O 1
ATOM 2130 N N . GLN A 1 263 ? -3.491 2.290 11.762 1.00 91.94 263 GLN A N 1
ATOM 2131 C CA . GLN A 1 263 ? -3.531 3.66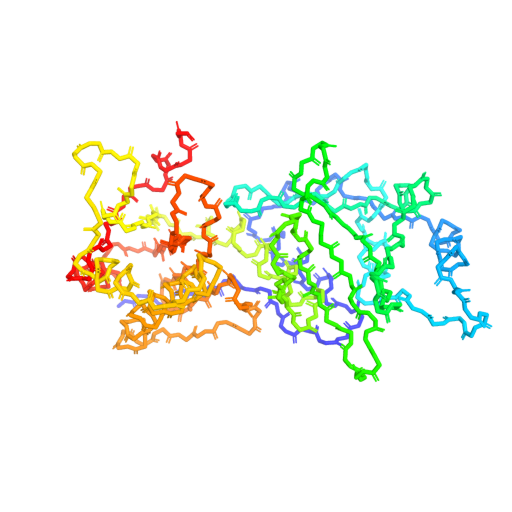7 12.209 1.00 91.94 263 GLN A CA 1
ATOM 2132 C C . GLN A 1 263 ? -4.981 4.102 12.226 1.00 91.94 263 GLN A C 1
ATOM 2134 O O . GLN A 1 263 ? -5.762 3.726 11.355 1.00 91.94 263 GLN A O 1
ATOM 2139 N N . ILE A 1 264 ? -5.351 4.919 13.198 1.00 95.31 264 ILE A N 1
ATOM 2140 C CA . ILE A 1 264 ? -6.610 5.646 13.182 1.00 95.31 264 ILE A CA 1
ATOM 2141 C C . ILE A 1 264 ? -6.306 7.101 13.496 1.00 95.31 264 ILE A C 1
ATOM 2143 O O . ILE A 1 264 ? -5.742 7.435 14.538 1.00 95.31 264 ILE A O 1
ATOM 2147 N N . CYS A 1 265 ? -6.620 7.975 12.548 1.00 95.50 265 CYS A N 1
ATOM 2148 C CA . CYS A 1 265 ? -6.342 9.399 12.664 1.00 95.50 265 CYS A CA 1
ATOM 2149 C C . CYS A 1 265 ? -7.616 10.203 12.450 1.00 95.50 265 CYS A C 1
ATOM 2151 O O . CYS A 1 265 ? -8.497 9.794 11.692 1.00 95.50 265 CYS A O 1
ATOM 2153 N N . ALA A 1 266 ? -7.713 11.350 13.116 1.00 96.12 266 ALA A N 1
ATOM 2154 C CA . ALA A 1 266 ? -8.893 12.201 13.087 1.00 96.12 266 ALA A CA 1
ATOM 2155 C C . ALA A 1 266 ? -8.577 13.671 13.377 1.00 96.12 266 ALA A C 1
ATOM 2157 O O . ALA A 1 266 ? -7.542 14.010 13.955 1.00 96.12 266 ALA A O 1
ATOM 2158 N N . TYR A 1 267 ? -9.506 14.556 13.010 1.00 94.25 267 TYR A N 1
ATOM 2159 C CA . TYR A 1 267 ? -9.443 15.971 13.396 1.00 94.25 267 TYR A CA 1
ATOM 2160 C C . TYR A 1 267 ? -9.670 16.198 14.891 1.00 94.25 267 TYR A C 1
ATOM 2162 O O . TYR A 1 267 ? -9.136 17.144 15.465 1.00 94.25 267 TYR A O 1
ATOM 2170 N N . ASP A 1 268 ? -10.412 15.305 15.536 1.00 92.31 268 ASP A N 1
ATOM 2171 C CA . ASP A 1 268 ? -10.652 15.320 16.969 1.00 92.31 268 ASP A CA 1
ATOM 2172 C C . ASP A 1 268 ? -10.884 13.895 17.488 1.00 92.31 268 ASP A C 1
ATOM 2174 O O . ASP A 1 268 ? -11.374 13.028 16.763 1.00 92.31 268 ASP A O 1
ATOM 2178 N N . LEU A 1 269 ? -10.544 13.651 18.757 1.00 91.94 269 LEU A N 1
ATOM 2179 C CA . LEU A 1 269 ? -10.695 12.331 19.380 1.00 91.94 269 LEU A CA 1
ATOM 2180 C C . LEU A 1 269 ? -12.168 11.894 19.465 1.00 91.94 269 LEU A C 1
ATOM 2182 O O . LEU A 1 269 ? -12.470 10.708 19.345 1.00 91.94 269 LEU A O 1
ATOM 2186 N N . GLY A 1 270 ? -13.096 12.844 19.622 1.00 92.00 270 GLY A N 1
ATOM 2187 C CA . GLY A 1 270 ? -14.530 12.567 19.704 1.00 92.00 270 GLY A CA 1
ATOM 2188 C C . GLY A 1 270 ? -15.077 11.893 18.444 1.00 92.00 270 GLY A C 1
ATOM 2189 O O . GLY A 1 270 ? -15.924 11.006 18.551 1.00 92.00 270 GLY A O 1
ATOM 2190 N N . SER A 1 271 ? -14.540 12.244 17.273 1.00 89.25 271 SER A N 1
ATOM 2191 C CA . SER A 1 271 ? -14.892 11.641 15.981 1.00 89.25 271 SER A CA 1
ATOM 2192 C C . SER A 1 271 ? -14.541 10.149 15.870 1.00 89.25 271 SER A C 1
ATOM 2194 O O . SER A 1 271 ? -15.156 9.451 15.067 1.00 89.25 271 SER A O 1
ATOM 2196 N N . ILE A 1 272 ? -13.591 9.643 16.666 1.00 95.69 272 ILE A N 1
ATOM 2197 C CA . ILE A 1 272 ? -13.132 8.240 16.611 1.00 95.69 272 ILE A CA 1
ATOM 2198 C C . ILE A 1 272 ? -13.313 7.469 17.921 1.00 95.69 272 ILE A C 1
ATOM 2200 O O . ILE A 1 272 ? -13.067 6.267 17.957 1.00 95.69 272 ILE A O 1
ATOM 2204 N N . GLN A 1 273 ? -13.802 8.115 18.981 1.00 95.81 273 GLN A N 1
ATOM 2205 C CA . GLN A 1 273 ? -13.921 7.521 20.316 1.00 95.81 273 GLN A CA 1
ATOM 2206 C C . GLN A 1 273 ? -14.694 6.192 20.318 1.00 95.81 273 GLN A C 1
ATOM 2208 O O . GLN A 1 273 ? -14.231 5.206 20.883 1.00 95.81 273 GLN A O 1
ATOM 2213 N N . LYS A 1 274 ? -15.840 6.130 19.629 1.00 96.94 274 LYS A N 1
ATOM 2214 C CA . LYS A 1 274 ? -16.644 4.897 19.553 1.00 96.94 274 LYS A CA 1
ATOM 2215 C C . LYS A 1 274 ? -15.982 3.789 18.730 1.00 96.94 274 LYS A C 1
ATOM 2217 O O . LYS A 1 274 ? -16.219 2.617 18.997 1.00 96.94 274 LYS A O 1
ATOM 2222 N N . VAL A 1 275 ? -15.170 4.154 17.735 1.00 97.31 275 VAL A N 1
ATOM 2223 C CA . VAL A 1 275 ? -14.392 3.185 16.948 1.00 97.31 275 VAL A CA 1
ATOM 2224 C C . VAL A 1 275 ? -13.319 2.560 17.837 1.00 97.31 275 VAL A C 1
ATOM 2226 O O . VAL A 1 275 ? -13.188 1.343 17.863 1.00 97.31 275 VAL A O 1
ATOM 2229 N N . ILE A 1 276 ? -12.618 3.380 18.630 1.00 96.75 276 ILE A N 1
ATOM 2230 C CA . ILE A 1 276 ? -11.603 2.935 19.600 1.00 96.75 276 ILE A CA 1
ATOM 2231 C C . ILE A 1 276 ? -12.215 2.012 20.666 1.00 96.75 276 ILE A C 1
ATOM 2233 O O . ILE A 1 276 ? -11.625 0.990 21.021 1.00 96.75 276 ILE A O 1
ATOM 2237 N N . GLU A 1 277 ? -13.400 2.355 21.174 1.00 96.75 277 GLU A N 1
ATOM 2238 C CA . GLU A 1 277 ? -14.138 1.519 22.129 1.00 96.75 277 GLU A CA 1
ATOM 2239 C C . GLU A 1 277 ? -14.482 0.152 21.524 1.00 96.75 277 GLU A C 1
ATOM 2241 O O . GLU A 1 277 ? -14.194 -0.872 22.140 1.00 96.75 277 GLU A O 1
ATOM 2246 N N . ASP A 1 278 ? -15.020 0.119 20.301 1.00 96.94 278 ASP A N 1
ATOM 2247 C CA . ASP A 1 278 ? -15.340 -1.136 19.614 1.00 96.94 278 ASP A CA 1
ATOM 2248 C C . ASP A 1 278 ? -14.078 -1.955 19.272 1.00 96.94 278 ASP A C 1
ATOM 2250 O O . ASP A 1 278 ? -14.099 -3.178 19.399 1.00 96.94 278 ASP A O 1
ATOM 2254 N N . PHE A 1 279 ? -12.965 -1.311 18.895 1.00 95.06 279 PHE A N 1
ATOM 2255 C CA . PHE A 1 279 ? -11.671 -1.983 18.690 1.00 95.06 279 PHE A CA 1
ATOM 2256 C C . PHE A 1 279 ? -11.188 -2.653 19.979 1.00 95.06 279 PHE A C 1
ATOM 2258 O O . PHE A 1 279 ? -10.780 -3.814 19.964 1.00 95.06 279 PHE A O 1
ATOM 2265 N N . SER A 1 280 ? -11.323 -1.973 21.117 1.00 91.69 280 SER A N 1
ATOM 2266 C CA . SER A 1 280 ? -10.926 -2.531 22.414 1.00 91.69 280 SER A CA 1
ATOM 2267 C C . SER A 1 280 ? -11.729 -3.791 22.768 1.00 91.69 280 SER A C 1
ATOM 2269 O O . SER A 1 280 ? -11.183 -4.723 23.355 1.00 91.69 280 SER A O 1
ATOM 2271 N N . LEU A 1 281 ? -13.007 -3.869 22.370 1.00 91.19 281 LEU A N 1
ATOM 2272 C CA . LEU A 1 281 ? -13.854 -5.049 22.603 1.00 91.19 281 LEU A CA 1
ATOM 2273 C C . LEU A 1 281 ? -13.397 -6.294 21.833 1.00 91.19 281 LEU A C 1
ATOM 2275 O O . LEU A 1 281 ? -13.679 -7.408 22.271 1.00 91.19 281 LEU A O 1
ATOM 2279 N N . ILE A 1 282 ? -12.700 -6.117 20.710 1.00 87.44 282 ILE A N 1
ATOM 2280 C CA . ILE A 1 282 ? -12.128 -7.212 19.914 1.00 87.44 282 ILE A CA 1
ATOM 2281 C C . ILE A 1 282 ? -10.624 -7.402 20.168 1.00 87.44 282 ILE A C 1
ATOM 2283 O O . ILE A 1 282 ? -9.963 -8.121 19.424 1.00 87.44 282 ILE A O 1
ATOM 2287 N N . GLY A 1 283 ? -10.090 -6.782 21.226 1.00 85.81 283 GLY A N 1
ATOM 2288 C CA . GLY A 1 283 ? -8.702 -6.946 21.655 1.00 85.81 283 GLY A CA 1
ATOM 2289 C C . GLY A 1 283 ? -7.700 -6.047 20.935 1.00 85.81 283 GLY A C 1
ATOM 2290 O O . GLY A 1 283 ? -6.507 -6.287 21.059 1.00 85.81 283 GLY A O 1
ATOM 2291 N N . TYR A 1 284 ? -8.144 -5.022 20.204 1.00 88.12 284 TYR A N 1
ATOM 2292 C CA . TYR A 1 284 ? -7.255 -4.049 19.572 1.00 88.12 284 TYR A CA 1
ATOM 2293 C C . TYR A 1 284 ? -7.082 -2.818 20.447 1.00 88.12 284 TYR A C 1
ATOM 2295 O O . TYR A 1 284 ? -8.033 -2.085 20.729 1.00 88.12 284 TYR A O 1
ATOM 2303 N N . LYS A 1 285 ? -5.840 -2.566 20.855 1.00 88.81 285 LYS A N 1
ATOM 2304 C CA . LYS A 1 285 ? -5.506 -1.448 21.729 1.00 88.81 285 LYS A CA 1
ATOM 2305 C C . LYS A 1 285 ? -4.980 -0.278 20.919 1.00 88.81 285 LYS A C 1
ATOM 2307 O O . LYS A 1 285 ? -3.958 -0.390 20.249 1.00 88.81 285 LYS A O 1
ATOM 2312 N N . CYS A 1 286 ? -5.635 0.873 21.044 1.00 90.69 286 CYS A N 1
ATOM 2313 C CA . CYS A 1 286 ? -5.139 2.109 20.453 1.00 90.69 286 CYS A CA 1
ATOM 2314 C C . CYS A 1 286 ? -4.085 2.769 21.354 1.00 90.69 286 CYS A C 1
ATOM 2316 O O . CYS A 1 286 ? -4.312 2.997 22.546 1.00 90.69 286 CYS A O 1
ATOM 2318 N N . ILE A 1 287 ? -2.943 3.117 20.770 1.00 88.62 287 ILE A N 1
ATOM 2319 C CA . ILE A 1 287 ? -1.829 3.808 21.420 1.00 88.62 287 ILE A CA 1
ATOM 2320 C C . ILE A 1 287 ? -1.419 5.035 20.605 1.00 88.62 287 ILE A C 1
ATOM 2322 O O . ILE A 1 287 ? -1.716 5.147 19.422 1.00 88.62 287 ILE A O 1
ATOM 2326 N N . ASP A 1 288 ? -0.735 5.980 21.244 1.00 84.44 288 ASP A N 1
ATOM 2327 C CA . ASP A 1 288 ? -0.244 7.186 20.574 1.00 84.44 288 ASP A CA 1
ATOM 2328 C C . ASP A 1 288 ? 0.739 6.821 19.447 1.00 84.44 288 ASP A C 1
ATOM 2330 O O . ASP A 1 288 ? 1.711 6.095 19.679 1.00 84.44 288 ASP A O 1
ATOM 2334 N N . TYR A 1 289 ? 0.496 7.326 18.235 1.00 77.88 289 TYR A N 1
ATOM 2335 C CA . TYR A 1 289 ? 1.212 6.922 17.022 1.00 77.88 289 TYR A CA 1
ATOM 2336 C C . TYR A 1 289 ? 2.731 7.137 17.118 1.00 77.88 289 TYR A C 1
ATOM 2338 O O . TYR A 1 289 ? 3.523 6.309 16.669 1.00 77.88 289 TYR A O 1
ATOM 2346 N N . LYS A 1 290 ? 3.164 8.210 17.795 1.00 69.19 290 LYS A N 1
ATOM 2347 C CA . LYS A 1 290 ? 4.595 8.484 18.018 1.00 69.19 290 LYS A CA 1
ATOM 2348 C C . LYS A 1 290 ? 5.279 7.420 18.870 1.00 69.19 290 LYS A C 1
ATOM 2350 O O . LYS A 1 290 ? 6.465 7.159 18.679 1.00 69.19 290 LYS A O 1
ATOM 2355 N N . LYS A 1 291 ? 4.550 6.824 19.819 1.00 59.19 291 LYS A N 1
ATOM 2356 C CA . LYS A 1 291 ? 5.093 5.756 20.665 1.00 59.19 291 LYS A CA 1
ATOM 2357 C C . LYS A 1 291 ? 5.337 4.500 19.846 1.00 59.19 291 LYS A C 1
ATOM 2359 O O . LYS A 1 291 ? 6.364 3.877 20.049 1.00 59.19 291 LYS A O 1
ATOM 2364 N N . TRP A 1 292 ? 4.447 4.180 18.909 1.00 61.31 292 TRP A N 1
ATOM 2365 C CA . TRP A 1 292 ? 4.573 2.999 18.056 1.00 61.31 292 TRP A CA 1
ATOM 2366 C C . TRP A 1 292 ? 5.847 3.026 17.194 1.00 61.31 292 TRP A C 1
ATOM 2368 O O . TRP A 1 292 ? 6.586 2.055 17.189 1.00 61.31 292 TRP A O 1
ATOM 2378 N N . ARG A 1 293 ? 6.197 4.168 16.585 1.00 54.25 293 ARG A N 1
ATOM 2379 C CA . ARG A 1 293 ? 7.432 4.301 15.778 1.00 54.25 293 ARG A CA 1
ATOM 2380 C C . ARG A 1 293 ? 8.739 4.460 16.574 1.00 54.25 293 ARG A C 1
ATOM 2382 O O . ARG A 1 293 ? 9.789 4.665 15.974 1.00 54.25 293 ARG A O 1
ATOM 2389 N N . SER A 1 294 ? 8.680 4.475 17.906 1.00 42.53 294 SER A N 1
ATOM 2390 C CA . SER A 1 294 ? 9.865 4.658 18.764 1.00 42.53 294 SER A CA 1
ATOM 2391 C C . SER A 1 294 ? 10.456 3.333 19.267 1.00 42.53 294 SER A C 1
ATOM 2393 O O . SER A 1 294 ? 11.361 3.370 20.105 1.00 42.53 294 SER A O 1
ATOM 2395 N 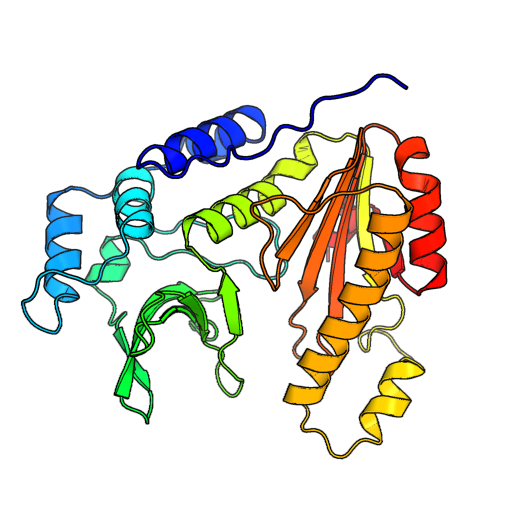N . TYR A 1 295 ? 9.922 2.198 18.810 1.00 37.47 295 TYR A N 1
ATOM 2396 C CA . TYR A 1 295 ? 10.353 0.850 19.178 1.00 37.47 295 TYR A CA 1
ATOM 2397 C C . TYR A 1 295 ? 11.103 0.174 18.037 1.00 37.47 295 TYR A C 1
ATOM 2399 O O . TYR A 1 295 ? 10.689 0.372 16.875 1.00 37.47 295 TYR A O 1
#

Radius of gyration: 20.08 Å; chains: 1; bounding box: 44×51×58 Å

pLDDT: mean 83.45, std 13.29, range [37.47, 98.38]

Sequence (295 aa):
MEKHSIIIPKNDSSERWIEALEEFISMTEPEWLQGMKGASAKTITAIKKCYDLNGDGKRLPVDYEIFLRRWGGNSYVSFPDKPISIAYYSADNMLHKDCLLCDSSNNLYLTIGSQDIDNSEQLSFSFLPSDDISLILIRPYHNDIKMADSFRQYLCCQAFLAFGWKQFPCQLAYELEFHMHKPPYNLSPEAKVWNDSNLSDKDLEELGFKIQVEKIQSILLKHGYQEAWFSTPLDQVWLGINSFCSISRDFDPNDMFDTVLGQICAYDLGSIQKVIEDFSLIGYKCIDYKKWRSY

Foldseek 3Di:
DDFDDQQAQDPDPDLCSVVSLLVSCCVFPVPLQPPAAADDPVLLVLLQVVPCPPVPSDDDDSNNSSCNRTGLQDCWDWQPDDLQIKTFHHSVSSNVDPQWDQDPVRWIWGFGTARDPVRQKTFTFTPDPPPQTFTWIDHVPADIGGWASDPSLNVSLSSCQRGSQSVFPAKKKKWFQQFCPDPVSDDDPVRVVLVPDPDDLRVQQVVLLVVQVVLLVVLLVVLPWDWDPSATPAWTWTDDRFKIKIWHFNDDPSGSHGTIMIMIGGNDCVSCVVSQVSCVVVRMHIDGPVVVVVD

Secondary structure (DSSP, 8-state):
-PPP---------STTHHHHHHHHHHHH-HHHHTT--PPPHHHHHHHHHHT-TTSSS--S-HHHHHHHHHTTTSSEEE-SS-SS-PEEEPTTHHHHS--EEE-TT--EEEEEEESSTT--SEEEEE--SSS--EEEEE-TTS--EEEES-HHHHHHHHHHHHHGGGG-SEEEEEEES--TTSSS----HHHHHHHTSS--HHHHHHHHHHHHHHHHHHHHHHTT-EE-TT--SSEEEEE-SSEEEEEEE---TT-TT--EEEEEEESSGGGTHHHHHHHHHTTEEEEEHHHHTT-